Protein AF-A0A2V7Y1Q8-F1 (afdb_monomer_lite)

Sequence (333 aa):
MKWRLAVCVLAWVCLGGVRARAEQPAPRDIWPQATAAVDAGDVDAATKKTTELTEVGKTYGVKTFPLYAESAAALARQANKRGNKVVADWANRTADLLDPTSPAVAFSKAEAASDQKNWAKAIPTAFRGYTNMFSEYRSRLLGRSDSLIVILMALTLTAVIFALVLCIRYGRAMAHDFREMLSARMGGGTVTVLAVALLFLPLFLWLSPMWLVFYWFIIFFSYAGVVERILIFIFALIIAAAPILLDLTAHWIAGVDGPVVMSAIASEEQGYYPEALKRLQELATLVPDSATIHLLLGNLQQQDGNEPDAAAHYRQSIELRDNAGAHVNLGNL

Secondary structure (DSSP, 8-state):
-HHHHHHHHHHHHHHHHHHHHHTSPPHHHHHHHHHHHHHTT-HHHHHHHHHHHHHHHHHTT--B-HHHHHHHHHHHHHHHHTT-HHHHHHHHHHHHHH-SS-HHHHHHHHHHHHHTT-HHHHHHHHHHHHHHTTTSHHHHHHHHHHHHHHHHHHHHHHHHHHHHHHHHHHHHHHHHHHHHHHHTT--STHHHHHHHHHHTHHHHTT--HHHHHHHHHHHHHTTS-HHHHHHHHHHHHHHHHHHHHHHHHHHHHHHHTSHHHHHHHHHHHTB--HHHHHHHHHHHHH-TT-HHHHHHHHHHHHHTT-HHHHHHHHHHHHHHS--HHHHHHHHH-

Foldseek 3Di:
DVVVVVVVVVVVVVVVLLVVLLPQAFLVVLLVQLVVCVVVVNLVSSLVSLVSSCVNLVVLLFHAAQVSLLVLLVQLVVCVVVVNNSSNVSSLVSSCRRPVLALSSLQSVLVVCVVVVNNVSNVVSNVSSVVSCCVAPLSVLVVVLVVVVVVLVVLLVVLVVLLVVLCVVCLVVLLVVQCVVCVVPDDDDVSSVVSVCQLVVCVVVVHDVLVSSLSSLVSSCVVDDPVSVVVSVVSVVSSVCVVVSNVVSVVSVVCCPQLLNVLVSCQVVSYQDPVSLVRLVVVCVVVVLALSSLQSNLSNCSSRSNNVSSLVSLVSSCVSDVDPSSVVSNVVD

Radius of gyration: 30.49 Å; chains: 1; bounding box: 59×57×105 Å

pLDDT: mean 85.88, std 12.02, range [43.97, 97.62]

Structure (mmCIF, N/CA/C/O backbone):
data_AF-A0A2V7Y1Q8-F1
#
_entry.id   AF-A0A2V7Y1Q8-F1
#
loop_
_atom_site.group_PDB
_atom_site.id
_atom_site.type_symbol
_atom_site.label_atom_id
_atom_site.label_alt_id
_atom_site.label_comp_id
_atom_site.label_asym_id
_atom_site.label_entity_id
_atom_site.label_seq_id
_atom_site.pdbx_PDB_ins_code
_atom_site.Cartn_x
_atom_site.Cartn_y
_atom_site.Cartn_z
_atom_site.occupancy
_atom_site.B_iso_or_equiv
_atom_site.auth_seq_id
_atom_site.auth_comp_id
_atom_site.auth_asym_id
_atom_site.auth_atom_id
_atom_site.pdbx_PDB_model_num
ATOM 1 N N . MET A 1 1 ? -23.827 -27.740 48.718 1.00 53.78 1 MET A N 1
ATOM 2 C CA . MET A 1 1 ? -24.544 -26.477 48.411 1.00 53.78 1 MET A CA 1
ATOM 3 C C . MET A 1 1 ? -23.602 -25.327 48.026 1.00 53.78 1 MET A C 1
ATOM 5 O O . MET A 1 1 ? -23.855 -24.687 47.017 1.00 53.78 1 MET A O 1
ATOM 9 N N . LYS A 1 2 ? -22.474 -25.115 48.730 1.00 54.94 2 LYS A N 1
ATOM 10 C CA . LYS A 1 2 ? -21.504 -24.031 48.443 1.00 54.94 2 LYS A CA 1
ATOM 11 C C . LYS A 1 2 ? -20.802 -24.110 47.069 1.00 54.94 2 LYS A C 1
ATOM 13 O O . LYS A 1 2 ? -20.558 -23.079 46.461 1.00 54.94 2 L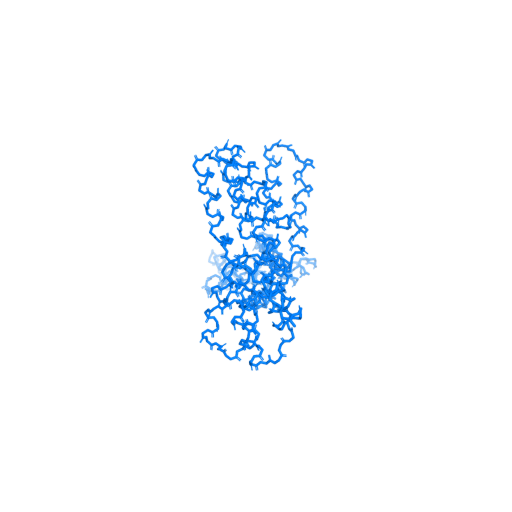YS A O 1
ATOM 18 N N . TRP A 1 3 ? -20.553 -25.313 46.542 1.00 47.97 3 TRP A N 1
ATOM 19 C CA . TRP A 1 3 ? -19.878 -25.500 45.243 1.00 47.97 3 TRP A CA 1
ATOM 20 C C . TRP A 1 3 ? -20.758 -25.128 44.034 1.00 47.97 3 TRP A C 1
ATOM 22 O O . TRP A 1 3 ? -20.279 -24.524 43.084 1.00 47.97 3 TRP A O 1
ATOM 32 N N . ARG A 1 4 ? -22.073 -25.384 44.107 1.00 53.41 4 ARG A N 1
ATOM 33 C CA . ARG A 1 4 ? -23.029 -24.974 43.060 1.00 53.41 4 ARG A CA 1
ATOM 34 C C . ARG A 1 4 ? -23.194 -23.453 42.987 1.00 53.41 4 ARG A C 1
ATOM 36 O O . ARG A 1 4 ? -23.271 -22.911 41.897 1.00 53.41 4 ARG A O 1
ATOM 43 N N . LEU A 1 5 ? -23.178 -22.771 44.134 1.00 56.22 5 LEU A N 1
ATOM 44 C CA . LEU A 1 5 ? -23.198 -21.305 44.200 1.00 56.22 5 LEU A CA 1
ATOM 45 C C . LEU A 1 5 ? -21.921 -20.683 43.617 1.00 56.22 5 LEU A C 1
ATOM 47 O O . LEU A 1 5 ? -22.019 -19.718 42.872 1.00 56.22 5 LEU A O 1
ATOM 51 N N . ALA A 1 6 ? -20.747 -21.265 43.881 1.00 58.25 6 ALA A N 1
ATOM 52 C CA . ALA A 1 6 ? -19.488 -20.795 43.296 1.00 58.25 6 ALA A CA 1
ATOM 53 C C . ALA A 1 6 ? -19.458 -20.946 41.762 1.00 58.25 6 ALA A C 1
ATOM 55 O O . ALA A 1 6 ? -19.053 -20.018 41.068 1.00 58.25 6 ALA A O 1
ATOM 56 N N . VAL A 1 7 ? -19.952 -22.072 41.229 1.00 62.16 7 VAL A N 1
ATOM 57 C CA . VAL A 1 7 ? -20.066 -22.297 39.775 1.00 62.16 7 VAL A CA 1
ATOM 58 C C . VAL A 1 7 ? -21.084 -21.347 39.136 1.00 62.16 7 VAL A C 1
ATOM 60 O O . VAL A 1 7 ? -20.812 -20.798 38.075 1.00 62.16 7 VAL A O 1
ATOM 63 N N . CYS A 1 8 ? -22.222 -21.085 39.787 1.00 54.72 8 CYS A N 1
ATOM 64 C CA . CYS A 1 8 ? -23.207 -20.126 39.280 1.00 54.72 8 CYS A CA 1
ATOM 65 C C . CYS A 1 8 ? -22.688 -18.680 39.278 1.00 54.72 8 CYS A C 1
ATOM 67 O O . CYS A 1 8 ? -22.977 -17.951 38.336 1.00 54.72 8 CYS A O 1
ATOM 69 N N . VAL A 1 9 ? -21.911 -18.268 40.287 1.00 58.78 9 VAL A N 1
ATOM 70 C CA . VAL A 1 9 ? -21.312 -16.921 40.342 1.00 58.78 9 VAL A CA 1
ATOM 71 C C . VAL A 1 9 ? -20.202 -16.767 39.298 1.00 58.78 9 VAL A C 1
ATOM 73 O O . VAL A 1 9 ? -20.175 -15.755 38.607 1.00 58.78 9 VAL A O 1
ATOM 76 N N . LEU A 1 10 ? -19.344 -17.778 39.115 1.00 55.44 10 LEU A N 1
ATOM 77 C CA . LEU A 1 10 ? -18.340 -17.789 38.041 1.00 55.44 10 LEU A CA 1
ATOM 78 C C . LEU A 1 10 ? -18.993 -17.738 36.655 1.00 55.44 10 LEU A C 1
ATOM 80 O O . LEU A 1 10 ? -18.591 -16.931 35.824 1.00 55.44 10 LEU A O 1
ATOM 84 N N . ALA A 1 11 ? -20.052 -18.522 36.432 1.00 53.09 11 ALA A N 1
ATOM 85 C CA . ALA A 1 11 ? -20.816 -18.474 35.189 1.00 53.09 11 ALA A CA 1
ATOM 86 C C . ALA A 1 11 ? -21.444 -17.089 34.955 1.00 53.09 11 ALA A C 1
ATOM 88 O O . ALA A 1 11 ? -21.424 -16.603 33.832 1.00 53.09 11 ALA A O 1
ATOM 89 N N . TRP A 1 12 ? -21.951 -16.422 35.998 1.00 45.75 12 TRP A N 1
ATOM 90 C CA . TRP A 1 12 ? -22.515 -15.070 35.892 1.00 45.75 12 TRP A CA 1
ATOM 91 C C . TRP A 1 12 ? -21.468 -13.992 35.588 1.00 45.75 12 TRP A C 1
ATOM 93 O O . TRP A 1 12 ? -21.751 -13.082 34.815 1.00 45.75 12 TRP A O 1
ATOM 103 N N . VAL A 1 13 ? -20.264 -14.093 36.155 1.00 53.69 13 VAL A N 1
ATOM 104 C CA . VAL A 1 13 ? -19.163 -13.154 35.877 1.00 53.69 13 VAL A CA 1
ATOM 105 C C . VAL A 1 13 ? -18.640 -13.332 34.448 1.00 53.69 13 VAL A C 1
ATOM 107 O O . VAL A 1 13 ? -18.458 -12.339 33.746 1.00 53.69 13 VAL A O 1
ATOM 110 N N . CYS A 1 14 ? -18.483 -14.575 33.978 1.00 50.16 14 CYS A N 1
ATOM 111 C CA . CYS A 1 14 ? -18.106 -14.861 32.590 1.00 50.16 14 CYS A CA 1
ATOM 112 C C . CYS A 1 14 ? -19.196 -14.423 31.596 1.00 50.16 14 CYS A C 1
ATOM 114 O O . CYS A 1 14 ? -18.897 -13.758 30.610 1.00 50.16 14 CYS A O 1
ATOM 116 N N . LEU A 1 15 ? -20.472 -14.709 31.887 1.00 46.94 15 LEU A N 1
ATOM 117 C CA . LEU A 1 15 ? -21.597 -14.266 31.055 1.00 46.94 15 LEU A CA 1
ATOM 118 C C . LEU A 1 15 ? -21.756 -12.738 31.057 1.00 46.94 15 LEU A C 1
ATOM 120 O O . LEU A 1 15 ? -22.157 -12.179 30.044 1.00 46.94 15 LEU A O 1
ATOM 124 N N . GLY A 1 16 ? -21.441 -12.055 32.161 1.00 43.97 16 GLY A N 1
ATOM 125 C CA . GLY A 1 16 ? -21.500 -10.594 32.261 1.00 43.97 16 GLY A CA 1
ATOM 126 C C . GLY A 1 16 ? -20.459 -9.878 31.395 1.00 43.97 16 GLY A C 1
ATOM 127 O O . GLY A 1 16 ? -20.787 -8.865 30.782 1.00 43.97 16 GLY A O 1
ATOM 128 N N . GLY A 1 17 ? -19.239 -10.421 31.297 1.00 50.94 17 GLY A N 1
ATOM 129 C CA . GLY A 1 17 ? -18.181 -9.887 30.428 1.00 50.94 17 GLY A CA 1
ATOM 130 C C . GLY A 1 17 ? -18.516 -9.997 28.937 1.00 50.94 17 GLY A C 1
ATOM 131 O O . GLY A 1 17 ? -18.413 -9.008 28.217 1.00 50.94 17 GLY A O 1
ATOM 132 N N . VAL A 1 18 ? -19.013 -11.161 28.505 1.00 49.28 18 VAL A N 1
ATOM 133 C CA . VAL A 1 18 ? -19.461 -11.407 27.118 1.00 49.28 18 VAL A CA 1
ATOM 134 C C . VAL A 1 18 ? -20.657 -10.516 26.758 1.00 49.28 18 VAL A C 1
ATOM 136 O O . VAL A 1 18 ? -20.711 -9.911 25.691 1.00 49.28 18 VAL A O 1
ATOM 139 N N . ARG A 1 19 ? -21.616 -10.349 27.680 1.00 47.09 19 ARG A N 1
ATOM 140 C CA . ARG A 1 19 ? -22.803 -9.512 27.442 1.00 47.09 19 ARG A CA 1
ATOM 141 C C . ARG A 1 19 ? -22.468 -8.023 27.313 1.00 47.09 19 ARG A C 1
ATOM 143 O O . ARG A 1 19 ? -23.082 -7.346 26.502 1.00 47.09 19 ARG A O 1
ATOM 150 N N . ALA A 1 20 ? -21.480 -7.531 28.065 1.00 51.44 20 ALA A N 1
ATOM 151 C CA . ALA A 1 20 ? -21.010 -6.147 27.968 1.00 51.44 20 ALA A CA 1
ATOM 152 C C . ALA A 1 20 ? -20.267 -5.845 26.648 1.00 51.44 20 ALA A C 1
ATOM 154 O O . ALA A 1 20 ? -20.214 -4.691 26.227 1.00 51.44 20 ALA A O 1
ATOM 155 N N . ARG A 1 21 ? -19.703 -6.869 25.994 1.00 53.75 21 ARG A N 1
ATOM 156 C CA . ARG A 1 21 ? -18.969 -6.764 24.720 1.00 53.75 21 ARG A CA 1
ATOM 157 C C . ARG A 1 21 ? -19.886 -6.890 23.499 1.00 53.75 21 ARG A C 1
ATOM 159 O O . ARG A 1 21 ? -19.633 -6.250 22.483 1.00 53.75 21 ARG A O 1
ATOM 166 N N . ALA A 1 22 ? -20.987 -7.631 23.640 1.00 51.56 22 ALA A N 1
ATOM 167 C CA . ALA A 1 22 ? -22.018 -7.810 22.616 1.00 51.56 22 ALA A CA 1
ATOM 168 C C . ALA A 1 22 ? -22.907 -6.569 22.365 1.00 51.56 22 ALA A C 1
ATOM 170 O O . ALA A 1 22 ? -23.587 -6.511 21.345 1.00 51.56 22 ALA A O 1
ATOM 171 N N . GLU A 1 23 ? -22.928 -5.586 23.275 1.00 58.81 23 GLU A N 1
ATOM 172 C CA . GLU A 1 23 ? -23.693 -4.333 23.116 1.00 58.81 23 GLU A CA 1
ATOM 173 C C . GLU A 1 23 ? -22.873 -3.182 22.503 1.00 58.81 23 GLU A C 1
ATOM 175 O O . GLU A 1 23 ? -23.422 -2.114 22.225 1.00 58.81 23 GLU A O 1
ATOM 180 N N . GLN A 1 24 ? -21.566 -3.369 22.291 1.00 69.38 24 GLN A N 1
ATOM 181 C CA . GLN A 1 24 ? -20.720 -2.336 21.696 1.00 69.38 24 GLN A CA 1
ATOM 182 C C . GLN A 1 24 ? -20.881 -2.311 20.165 1.00 69.38 24 GLN A C 1
ATOM 184 O O . GLN A 1 24 ? -20.970 -3.364 19.533 1.00 69.38 24 GLN A O 1
ATOM 189 N N . PRO A 1 25 ? -20.944 -1.117 19.546 1.00 79.38 25 PRO A N 1
ATOM 190 C CA . PRO A 1 25 ? -21.079 -0.996 18.099 1.00 79.38 25 PRO A CA 1
ATOM 191 C C . PRO A 1 25 ? -19.831 -1.526 17.389 1.00 79.38 25 PRO A C 1
ATOM 193 O O . PRO A 1 25 ? -18.710 -1.345 17.864 1.00 79.38 25 PRO A O 1
ATOM 196 N N . ALA A 1 26 ? -20.013 -2.140 16.220 1.00 84.12 26 ALA A N 1
ATOM 197 C CA . ALA A 1 26 ? -18.889 -2.617 15.427 1.00 84.12 26 ALA A CA 1
ATOM 198 C C . ALA A 1 26 ? -18.006 -1.432 14.990 1.00 84.12 26 ALA A C 1
ATOM 200 O O . ALA A 1 26 ? -18.535 -0.363 14.657 1.00 84.12 26 ALA A O 1
ATOM 201 N N . PRO A 1 27 ? -16.673 -1.596 14.898 1.00 86.75 27 PRO A N 1
ATOM 202 C CA . PRO A 1 27 ? -15.785 -0.521 14.456 1.00 86.75 27 PRO A CA 1
ATOM 203 C C . PRO A 1 27 ? -16.191 0.117 13.115 1.00 86.75 27 PRO A C 1
ATOM 205 O O . PRO A 1 27 ? -16.070 1.335 12.947 1.00 86.75 27 PRO A O 1
ATOM 208 N N . ARG A 1 28 ? -16.753 -0.679 12.188 1.00 86.94 28 ARG A N 1
ATOM 209 C CA . ARG A 1 28 ? -17.297 -0.199 10.903 1.00 86.94 28 ARG A CA 1
ATOM 210 C C . ARG A 1 28 ? -18.414 0.831 11.016 1.00 86.94 28 ARG A C 1
ATOM 212 O O . ARG A 1 28 ? -18.554 1.647 10.109 1.00 86.94 28 ARG A O 1
ATOM 219 N N . ASP A 1 29 ? -19.176 0.817 12.103 1.00 89.75 29 ASP A N 1
ATOM 220 C CA . ASP A 1 29 ? -20.332 1.694 12.278 1.00 89.75 29 ASP A CA 1
ATOM 221 C C . ASP A 1 29 ? -19.942 3.020 12.942 1.00 89.75 29 ASP A C 1
ATOM 223 O O . ASP A 1 29 ? -20.659 4.014 12.816 1.00 89.75 29 ASP A O 1
ATOM 227 N N . ILE A 1 30 ? -18.792 3.064 13.625 1.00 92.31 30 ILE A N 1
ATOM 228 C CA . ILE A 1 30 ? -18.318 4.241 14.365 1.00 92.31 30 ILE A CA 1
ATOM 229 C C . ILE A 1 30 ? -17.601 5.228 13.434 1.00 92.31 30 ILE A C 1
ATOM 231 O O . ILE A 1 30 ? -17.846 6.434 13.513 1.00 92.31 30 ILE A O 1
ATOM 235 N N . TRP A 1 31 ? -16.739 4.744 12.528 1.00 93.19 31 TRP A N 1
ATOM 236 C CA . TRP A 1 3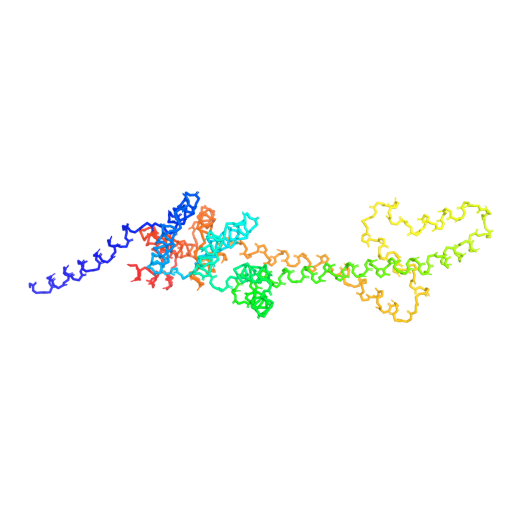1 ? -15.958 5.618 11.638 1.00 93.19 31 TRP A CA 1
ATOM 237 C C . TRP A 1 31 ? -16.824 6.562 10.775 1.00 93.19 31 TRP A C 1
ATOM 239 O O . TRP A 1 31 ? -16.553 7.767 10.778 1.00 93.19 31 TRP A O 1
ATOM 249 N N . PRO A 1 32 ? -17.912 6.099 10.123 1.00 93.75 32 PRO A N 1
ATOM 250 C CA . PRO A 1 32 ? -18.801 6.979 9.361 1.00 93.75 32 PRO A CA 1
ATOM 251 C C . PRO A 1 32 ? -19.459 8.078 10.206 1.00 93.75 32 PRO A C 1
ATOM 253 O O . PRO A 1 32 ? -19.716 9.172 9.705 1.00 93.75 32 PRO A O 1
ATOM 256 N N . GLN A 1 33 ? -19.715 7.820 11.495 1.00 94.06 33 GLN A N 1
ATOM 257 C CA . GLN A 1 33 ? -20.267 8.825 12.411 1.00 94.06 33 GLN A CA 1
ATOM 258 C C . GLN A 1 33 ? -19.243 9.926 12.704 1.00 94.06 33 GLN A C 1
ATOM 260 O O . GLN A 1 33 ? -19.607 11.100 12.759 1.00 94.06 33 GLN A O 1
ATOM 265 N N . ALA A 1 34 ? -17.964 9.564 12.856 1.00 92.75 34 ALA A N 1
ATOM 266 C CA . ALA A 1 34 ? -16.890 10.533 13.049 1.00 92.75 34 ALA A CA 1
ATOM 267 C C . ALA A 1 34 ? -16.737 11.445 11.822 1.00 92.75 34 ALA A C 1
ATOM 269 O O . ALA A 1 34 ? -16.684 12.665 11.967 1.00 92.75 34 ALA A O 1
ATOM 270 N N . THR A 1 35 ? -16.733 10.876 10.611 1.00 92.50 35 THR A N 1
ATOM 271 C CA . THR A 1 35 ? -16.630 11.666 9.374 1.00 92.50 35 THR A CA 1
ATOM 272 C C . THR A 1 35 ? -17.861 12.542 9.147 1.00 92.50 35 THR A C 1
ATOM 274 O O . THR A 1 35 ? -17.714 13.715 8.818 1.00 92.50 35 THR A O 1
ATOM 277 N N . ALA A 1 36 ? -19.068 12.027 9.410 1.00 93.50 36 ALA A N 1
ATOM 278 C CA . ALA A 1 36 ? -20.303 12.801 9.285 1.00 93.50 36 ALA A CA 1
ATOM 279 C C . ALA A 1 36 ? -20.360 13.985 10.267 1.00 93.50 36 ALA A C 1
ATOM 281 O O . ALA A 1 36 ? -20.820 15.066 9.903 1.00 93.50 36 ALA A O 1
ATOM 282 N N . ALA A 1 37 ? -19.863 13.809 11.497 1.00 93.38 37 ALA A N 1
ATOM 283 C CA . ALA A 1 37 ? -19.768 14.894 12.473 1.00 93.38 37 ALA A CA 1
ATOM 284 C C . ALA A 1 37 ? -18.825 16.011 11.994 1.00 93.38 37 ALA A C 1
ATOM 286 O O . ALA A 1 37 ? -19.160 17.190 12.105 1.00 93.38 37 ALA A O 1
ATOM 287 N N . VAL A 1 38 ? -17.691 15.657 11.378 1.00 93.44 38 VAL A N 1
ATOM 288 C CA . VAL A 1 38 ? -16.783 16.642 10.769 1.00 93.44 38 VAL A CA 1
ATOM 289 C C . VAL A 1 38 ? -17.412 17.361 9.586 1.00 93.44 38 VAL A C 1
ATOM 291 O O . VAL A 1 38 ? -17.265 18.578 9.480 1.00 93.44 38 VAL A O 1
ATOM 294 N N . ASP A 1 39 ? -18.126 16.644 8.721 1.00 90.31 39 ASP A N 1
ATOM 295 C CA . ASP A 1 39 ? -18.825 17.249 7.583 1.00 90.31 39 ASP A CA 1
ATOM 296 C C . ASP A 1 39 ? -19.923 18.224 8.041 1.00 90.31 39 ASP A C 1
ATOM 298 O O . ASP A 1 39 ? -20.162 19.243 7.392 1.00 90.31 39 ASP A O 1
ATOM 302 N N . ALA A 1 40 ? -20.536 17.965 9.201 1.00 91.81 40 ALA A N 1
ATOM 303 C CA . ALA A 1 40 ? -21.465 18.876 9.869 1.00 91.81 40 ALA A CA 1
ATOM 304 C C . ALA A 1 40 ? -20.775 20.051 10.600 1.00 91.81 40 ALA A C 1
ATOM 306 O O . ALA A 1 40 ? -21.455 20.947 11.101 1.00 91.81 40 ALA A O 1
ATOM 307 N N . GLY A 1 41 ? -19.439 20.073 10.658 1.00 89.94 41 GLY A N 1
ATOM 308 C CA . GLY A 1 41 ? -18.644 21.096 11.340 1.00 89.94 41 GLY A CA 1
ATOM 309 C C . GLY A 1 41 ? -18.426 20.859 12.840 1.00 89.94 41 GLY A C 1
ATOM 310 O O . GLY A 1 41 ? -17.817 21.704 13.495 1.00 89.94 41 GLY A O 1
ATOM 311 N N . ASP A 1 42 ? -18.872 19.725 13.386 1.00 94.19 42 ASP A N 1
ATOM 312 C CA . ASP A 1 42 ? -18.711 19.356 14.796 1.00 94.19 42 ASP A CA 1
ATOM 313 C C . ASP A 1 42 ? -17.474 18.466 15.002 1.00 94.19 42 ASP A C 1
ATOM 315 O O . ASP A 1 42 ? -17.516 17.232 15.051 1.00 94.19 42 ASP A O 1
ATOM 319 N N . VAL A 1 43 ? -16.326 19.130 15.120 1.00 93.94 43 VAL A N 1
ATOM 320 C CA . VAL A 1 43 ? -15.024 18.478 15.310 1.00 93.94 43 VAL A CA 1
ATOM 321 C C . VAL A 1 43 ? -14.890 17.838 16.698 1.00 93.94 43 VAL A C 1
ATOM 323 O O . VAL A 1 43 ? -14.159 16.855 16.860 1.00 93.94 43 VAL A O 1
ATOM 326 N N . ASP A 1 44 ? -15.612 18.338 17.700 1.00 93.94 44 ASP A N 1
ATOM 327 C CA . ASP A 1 44 ? -15.577 17.788 19.056 1.00 93.94 44 ASP A CA 1
ATOM 328 C C . ASP A 1 44 ? -16.328 16.456 19.123 1.00 93.94 44 ASP A C 1
ATOM 330 O O . ASP A 1 44 ? -15.813 15.479 19.679 1.00 93.94 44 ASP A O 1
ATOM 334 N N . ALA A 1 45 ? -17.512 16.374 18.507 1.00 94.38 45 ALA A N 1
ATOM 335 C CA . ALA A 1 45 ? -18.239 15.117 18.358 1.00 94.38 45 ALA A CA 1
ATOM 336 C C . ALA A 1 45 ? -17.434 14.099 17.543 1.00 94.38 45 ALA A C 1
ATOM 338 O O . ALA A 1 45 ? -17.328 12.938 17.945 1.00 94.38 45 ALA A O 1
ATOM 339 N N . ALA A 1 46 ? -16.792 14.537 16.458 1.00 94.62 46 ALA A N 1
ATOM 340 C CA . ALA A 1 46 ? -15.926 13.673 15.668 1.00 94.62 46 ALA A CA 1
ATOM 341 C C . ALA A 1 46 ? -14.742 13.127 16.476 1.00 94.62 46 ALA A C 1
ATOM 343 O O . ALA A 1 46 ? -14.438 11.940 16.410 1.00 94.62 46 ALA A O 1
ATOM 344 N N . THR A 1 47 ? -14.096 13.971 17.288 1.00 95.12 47 THR A N 1
ATOM 345 C CA . THR A 1 47 ? -12.995 13.556 18.172 1.00 95.12 47 THR A CA 1
ATOM 346 C C . THR A 1 47 ? -13.457 12.511 19.183 1.00 95.12 47 THR A C 1
ATOM 348 O O . THR A 1 47 ? -12.773 11.508 19.376 1.00 95.12 47 THR A O 1
ATOM 351 N N . LYS A 1 48 ? -14.632 12.702 19.797 1.00 95.31 48 LYS A N 1
ATOM 352 C CA . LYS A 1 48 ? -15.217 11.710 20.713 1.00 95.31 48 LYS A CA 1
ATOM 353 C C . LYS A 1 48 ? -15.442 10.371 20.013 1.00 95.31 48 LYS A C 1
ATOM 355 O O . LYS A 1 48 ? -15.059 9.344 20.563 1.00 95.31 48 LYS A O 1
ATOM 360 N N . LYS A 1 49 ? -15.994 10.388 18.795 1.00 94.50 49 LYS A N 1
ATOM 361 C CA . LYS A 1 49 ? -16.239 9.175 18.002 1.00 94.50 49 LYS A CA 1
ATOM 362 C C . LYS A 1 49 ? -14.957 8.460 17.586 1.00 94.50 49 LYS A C 1
ATOM 364 O O . LYS A 1 49 ? -14.896 7.239 17.669 1.00 94.50 49 LYS A O 1
ATOM 369 N N . THR A 1 50 ? -13.907 9.188 17.215 1.00 94.12 50 THR A N 1
ATOM 370 C CA . THR A 1 50 ? -12.598 8.577 16.940 1.00 94.12 50 THR A CA 1
ATOM 371 C C . THR A 1 50 ? -12.005 7.926 18.194 1.00 94.12 50 THR A C 1
ATOM 373 O O . THR A 1 50 ? -11.467 6.824 18.115 1.00 94.12 50 THR A O 1
ATOM 376 N N . THR A 1 51 ? -12.110 8.566 19.361 1.00 94.25 51 THR A N 1
ATOM 377 C CA . THR A 1 51 ? -11.637 7.968 20.620 1.00 94.25 51 THR A CA 1
ATOM 378 C C . THR A 1 51 ? -12.422 6.701 20.957 1.00 94.25 51 THR A C 1
ATOM 380 O O . THR A 1 51 ? -11.802 5.666 21.201 1.00 94.25 51 THR A O 1
ATOM 383 N N . GLU A 1 52 ? -13.757 6.753 20.865 1.00 93.94 52 GLU A N 1
ATOM 384 C CA . GLU A 1 52 ? -14.655 5.599 21.027 1.00 93.94 52 GLU A CA 1
ATOM 385 C C . GLU A 1 52 ? -14.234 4.440 20.110 1.00 93.94 52 GLU A C 1
ATOM 387 O O . GLU A 1 52 ? -14.060 3.319 20.578 1.00 93.94 52 GLU A O 1
ATOM 392 N N . LEU A 1 53 ? -13.950 4.716 18.831 1.00 94.06 53 LEU A N 1
ATOM 393 C CA . LEU A 1 53 ? -13.464 3.717 17.876 1.00 94.06 53 LEU A CA 1
ATOM 394 C C . LEU A 1 53 ? -12.177 3.027 18.351 1.00 94.06 53 LEU A C 1
ATOM 396 O O . LEU A 1 53 ? -12.064 1.807 18.256 1.00 94.06 53 LEU A O 1
ATOM 400 N N . THR A 1 54 ? -11.206 3.775 18.882 1.00 93.31 54 THR A N 1
ATOM 401 C CA . THR A 1 54 ? -9.963 3.164 19.384 1.00 93.31 54 THR A CA 1
ATOM 402 C C . THR A 1 54 ? -10.162 2.350 20.660 1.00 93.31 54 THR A C 1
ATOM 404 O O . THR A 1 54 ? -9.457 1.366 20.872 1.00 93.31 54 THR A O 1
ATOM 407 N N . GLU A 1 55 ? -11.099 2.740 21.523 1.00 92.25 55 GLU A N 1
ATOM 408 C CA . GLU A 1 55 ? -11.427 2.014 22.754 1.00 92.25 55 GLU A CA 1
ATOM 409 C C . GLU A 1 55 ? -12.178 0.713 22.457 1.00 92.25 55 GLU A C 1
ATOM 411 O O . GLU A 1 55 ? -11.807 -0.352 22.961 1.00 92.25 55 GLU A O 1
ATOM 416 N N . VAL A 1 56 ? -13.171 0.782 21.571 1.00 90.81 56 VAL A N 1
ATOM 417 C CA . VAL A 1 56 ? -13.895 -0.383 21.053 1.00 90.81 56 VAL A CA 1
ATOM 418 C C . VAL A 1 56 ? -12.934 -1.312 20.306 1.00 90.81 56 VAL A C 1
ATOM 420 O O . VAL A 1 56 ? -12.889 -2.510 20.572 1.00 90.81 56 VAL A O 1
ATOM 423 N N . GLY A 1 57 ? -12.068 -0.760 19.454 1.00 90.69 57 GLY A N 1
ATOM 424 C CA . GLY A 1 57 ? -11.019 -1.510 18.763 1.00 90.69 57 GLY A CA 1
ATOM 425 C C . GLY A 1 57 ? -10.137 -2.315 19.712 1.00 90.69 57 GLY A C 1
ATOM 426 O O . GLY A 1 57 ? -9.999 -3.526 19.549 1.00 90.69 57 GLY A O 1
ATOM 427 N N . LYS A 1 58 ? -9.606 -1.674 20.762 1.00 90.31 58 LYS A N 1
ATOM 428 C CA . LYS A 1 58 ? -8.802 -2.357 21.792 1.00 90.31 58 LYS A CA 1
ATOM 429 C C . LYS A 1 58 ? -9.576 -3.481 22.461 1.00 90.31 58 LYS A C 1
ATOM 431 O O . LYS A 1 58 ? -9.002 -4.533 22.738 1.00 90.31 58 LYS A O 1
ATOM 436 N N . THR A 1 59 ? -10.867 -3.259 22.697 1.00 89.00 59 THR A N 1
ATOM 437 C CA . THR A 1 59 ? -11.753 -4.271 23.265 1.00 89.00 59 THR A CA 1
ATOM 438 C C . THR A 1 59 ? -11.836 -5.478 22.345 1.00 89.00 59 THR A C 1
ATOM 440 O O . THR A 1 59 ? -11.790 -6.581 22.855 1.00 89.00 59 THR A O 1
ATOM 443 N N . TYR A 1 60 ? -11.836 -5.323 21.024 1.00 88.94 60 TYR A N 1
ATOM 444 C CA . TYR A 1 60 ? -11.849 -6.435 20.063 1.00 88.94 60 TYR A CA 1
ATOM 445 C C . TYR A 1 60 ? -10.465 -6.942 19.627 1.00 88.94 60 TYR A C 1
ATOM 447 O O . TYR A 1 60 ? -10.356 -7.773 18.727 1.00 88.94 60 TYR A O 1
ATOM 455 N N . GLY A 1 61 ? -9.391 -6.484 20.276 1.00 87.50 61 GLY A N 1
ATOM 456 C CA . GLY A 1 61 ? -8.026 -6.887 19.932 1.00 87.50 61 GLY A CA 1
ATOM 457 C C . GLY A 1 61 ? -7.491 -6.233 18.656 1.00 87.50 61 GLY A C 1
ATOM 458 O O . GLY A 1 61 ? -6.515 -6.722 18.094 1.00 87.50 61 GLY A O 1
ATOM 459 N N . VAL A 1 62 ? -8.104 -5.134 18.215 1.00 92.00 62 VAL A N 1
ATOM 460 C CA . VAL A 1 62 ? -7.627 -4.267 17.134 1.00 92.00 62 VAL A CA 1
ATOM 461 C C . VAL A 1 62 ? -6.746 -3.165 17.722 1.00 92.00 62 VAL A C 1
ATOM 463 O O . VAL A 1 62 ? -7.143 -2.448 18.643 1.00 92.00 62 VAL A O 1
ATOM 466 N N . LYS A 1 63 ? -5.544 -3.003 17.171 1.00 90.38 63 LYS A N 1
ATOM 467 C CA . LYS A 1 63 ? -4.599 -1.938 17.534 1.00 90.38 63 LYS A CA 1
ATOM 468 C C . LYS A 1 63 ? -4.584 -0.791 16.539 1.00 90.38 63 LYS A C 1
ATOM 470 O O . LYS A 1 63 ? -4.408 0.348 16.963 1.00 90.38 63 LYS A O 1
ATOM 475 N N . THR A 1 64 ? -4.730 -1.088 15.252 1.00 91.50 64 THR A N 1
ATOM 476 C CA . THR A 1 64 ? -4.608 -0.097 14.181 1.00 91.50 64 THR A CA 1
ATOM 477 C C . THR A 1 64 ? -5.791 -0.164 13.226 1.00 91.50 64 THR A C 1
ATOM 479 O O . THR A 1 64 ? -6.413 -1.209 13.027 1.00 91.50 64 THR A O 1
ATOM 482 N N . PHE A 1 65 ? -6.093 0.974 12.604 1.00 93.25 65 PHE A N 1
ATOM 483 C CA . PHE A 1 65 ? -7.152 1.110 11.605 1.00 93.25 65 PHE A CA 1
ATOM 484 C C . PHE A 1 65 ? -6.593 1.716 10.310 1.00 93.25 65 PHE A C 1
ATOM 486 O O . PHE A 1 65 ? -6.882 2.880 10.014 1.00 93.25 65 PHE A O 1
ATOM 493 N N . PRO A 1 66 ? -5.808 0.957 9.520 1.00 89.31 66 PRO A N 1
ATOM 494 C CA . PRO A 1 66 ? -5.039 1.516 8.405 1.00 89.31 66 PRO A CA 1
ATOM 495 C C . PRO A 1 66 ? -5.909 2.227 7.362 1.00 89.31 66 PRO A C 1
ATOM 497 O O . PRO A 1 66 ? -5.634 3.365 6.989 1.00 89.31 66 PRO A O 1
ATOM 500 N N . LEU A 1 67 ? -7.031 1.613 6.964 1.00 89.19 67 LEU A N 1
ATOM 501 C CA . LEU A 1 67 ? -7.962 2.202 5.993 1.00 89.19 67 LEU A CA 1
ATOM 502 C C . LEU A 1 67 ? -8.552 3.534 6.489 1.00 89.19 67 LEU A C 1
ATOM 504 O O . LEU A 1 67 ? -8.684 4.499 5.733 1.00 89.19 67 LEU A O 1
ATOM 508 N N . TYR A 1 68 ? -8.903 3.605 7.773 1.00 93.88 68 TYR A N 1
ATOM 509 C CA . TYR A 1 68 ? -9.481 4.810 8.363 1.00 93.88 68 TYR A CA 1
ATOM 510 C C . TYR A 1 68 ? -8.426 5.899 8.545 1.00 93.88 68 TYR A C 1
ATOM 512 O O . TYR A 1 68 ? -8.692 7.059 8.226 1.00 93.88 68 TYR A O 1
ATOM 520 N N . ALA A 1 69 ? -7.205 5.533 8.934 1.00 92.94 69 ALA A N 1
ATOM 521 C CA . ALA A 1 69 ? -6.075 6.449 9.012 1.00 92.94 69 ALA A CA 1
ATOM 522 C C . ALA A 1 69 ? -5.713 7.058 7.647 1.00 92.94 69 ALA A C 1
ATOM 524 O O . ALA A 1 69 ? -5.528 8.273 7.543 1.00 92.94 69 ALA A O 1
ATOM 525 N N . GLU A 1 70 ? -5.681 6.248 6.584 1.00 90.12 70 GLU A N 1
ATOM 526 C CA . GLU A 1 70 ? -5.476 6.724 5.211 1.00 90.12 70 GLU A CA 1
ATOM 527 C C . GLU A 1 70 ? -6.589 7.682 4.772 1.00 90.12 70 GLU A C 1
ATOM 529 O O . GLU A 1 70 ? -6.309 8.746 4.207 1.00 90.12 70 GLU A O 1
ATOM 534 N N . SER A 1 71 ? -7.848 7.354 5.080 1.00 92.56 71 SER A N 1
ATOM 535 C CA . SER A 1 71 ? -8.985 8.222 4.764 1.00 92.56 71 SER A CA 1
ATOM 536 C C . SER A 1 71 ? -8.922 9.559 5.519 1.00 92.56 71 SER A C 1
ATOM 538 O O . SER A 1 71 ? -9.156 10.614 4.926 1.00 92.56 71 SER A O 1
ATOM 540 N N . ALA A 1 72 ? -8.494 9.549 6.785 1.00 94.44 72 ALA A N 1
ATOM 541 C CA . ALA A 1 72 ? -8.267 10.752 7.578 1.00 94.44 72 ALA A CA 1
ATOM 542 C C . ALA A 1 72 ? -7.106 11.593 7.019 1.00 94.44 72 ALA A C 1
ATOM 544 O O . ALA A 1 72 ? -7.228 12.809 6.885 1.00 94.44 72 ALA A O 1
ATOM 545 N N . ALA A 1 73 ? -5.998 10.968 6.610 1.00 92.75 73 ALA A N 1
ATOM 546 C CA . ALA A 1 73 ? -4.884 11.662 5.963 1.00 92.75 73 ALA A CA 1
ATOM 547 C C . ALA A 1 73 ? -5.303 12.301 4.622 1.00 92.75 73 ALA A C 1
ATOM 549 O O . ALA A 1 73 ? -4.913 13.427 4.300 1.00 92.75 73 ALA A O 1
ATOM 550 N N . ALA A 1 74 ? -6.141 11.622 3.834 1.00 91.38 74 ALA A N 1
ATOM 551 C CA . ALA A 1 74 ? -6.713 12.187 2.614 1.00 91.38 74 ALA A CA 1
ATOM 552 C C . ALA A 1 74 ? -7.619 13.396 2.908 1.00 91.38 74 ALA A C 1
ATOM 554 O O . ALA A 1 74 ? -7.472 14.437 2.257 1.00 91.38 74 ALA A O 1
ATOM 555 N N . LEU A 1 75 ? -8.484 13.294 3.923 1.00 92.81 75 LEU A N 1
ATOM 556 C CA . LEU A 1 75 ? -9.326 14.398 4.388 1.00 92.81 75 LEU A CA 1
ATOM 557 C C . LEU A 1 75 ? -8.478 15.597 4.840 1.00 92.81 75 LEU A C 1
ATOM 559 O O . LEU A 1 75 ? -8.784 16.734 4.484 1.00 92.81 75 LEU A O 1
ATOM 563 N N . ALA A 1 76 ? -7.378 15.355 5.558 1.00 92.12 76 ALA A N 1
ATOM 564 C CA . ALA A 1 76 ? -6.472 16.404 6.017 1.00 92.12 76 ALA A CA 1
ATOM 565 C C . ALA A 1 76 ? -5.885 17.207 4.848 1.00 92.12 76 ALA A C 1
ATOM 567 O O . ALA A 1 76 ? -5.946 18.439 4.840 1.00 92.12 76 ALA A O 1
ATOM 568 N N . ARG A 1 77 ? -5.385 16.513 3.818 1.00 90.06 77 ARG A N 1
ATOM 569 C CA . ARG A 1 77 ? -4.862 17.147 2.595 1.00 90.06 77 ARG A CA 1
ATOM 570 C C . ARG A 1 77 ? -5.937 17.948 1.864 1.00 90.06 77 ARG A C 1
ATOM 572 O O . ARG A 1 77 ? -5.681 19.060 1.404 1.00 90.06 77 ARG A O 1
ATOM 579 N N . GLN A 1 78 ? -7.153 17.413 1.768 1.00 91.69 78 GLN A N 1
ATOM 580 C CA . GLN A 1 78 ? -8.273 18.114 1.142 1.00 91.69 78 GLN A CA 1
ATOM 581 C C . GLN A 1 78 ? -8.678 19.372 1.928 1.00 91.69 78 GLN A C 1
ATOM 583 O O . GLN A 1 78 ? -8.910 20.424 1.330 1.00 91.69 78 GLN A O 1
ATOM 588 N N . ALA A 1 79 ? -8.736 19.283 3.257 1.00 91.00 79 ALA A N 1
ATOM 589 C CA . ALA A 1 79 ? -9.068 20.393 4.142 1.00 91.00 79 ALA A CA 1
ATOM 590 C C . ALA A 1 79 ? -8.001 21.501 4.106 1.00 91.00 79 ALA A C 1
ATOM 592 O O . ALA A 1 79 ? -8.361 22.675 4.002 1.00 91.00 79 ALA A O 1
ATOM 593 N N . ASN A 1 80 ? -6.711 21.140 4.074 1.00 88.38 80 ASN A N 1
ATOM 594 C CA . ASN A 1 80 ? -5.605 22.087 3.889 1.00 88.38 80 ASN A CA 1
ATOM 595 C C . ASN A 1 80 ? -5.739 22.870 2.578 1.00 88.38 80 ASN A C 1
ATOM 597 O O . ASN A 1 80 ? -5.680 24.099 2.590 1.00 88.38 80 ASN A O 1
ATOM 601 N N . LYS A 1 81 ? -6.025 22.187 1.459 1.00 88.38 81 LYS A N 1
ATOM 602 C CA . LYS A 1 81 ? -6.254 22.841 0.154 1.00 88.38 81 LYS A CA 1
ATOM 603 C C . LYS A 1 81 ? -7.443 23.804 0.161 1.00 88.38 81 LYS A C 1
ATOM 605 O O . LYS A 1 81 ? -7.433 24.796 -0.558 1.00 88.38 81 LYS A O 1
ATOM 610 N N . ARG A 1 82 ? -8.465 23.518 0.971 1.00 90.38 82 ARG A N 1
ATOM 611 C CA . ARG A 1 82 ? -9.649 24.373 1.160 1.00 90.38 82 ARG A CA 1
ATOM 612 C C . ARG A 1 82 ? -9.442 25.476 2.208 1.00 90.38 82 ARG A C 1
ATOM 614 O O . ARG A 1 82 ? -10.359 26.252 2.446 1.00 90.38 82 ARG A O 1
ATOM 621 N N . GLY A 1 83 ? -8.277 25.539 2.855 1.00 88.56 83 GLY A N 1
ATOM 622 C CA . GLY A 1 83 ? -7.986 26.493 3.927 1.00 88.56 83 GLY A CA 1
ATOM 623 C C . GLY A 1 83 ? -8.702 26.205 5.254 1.00 88.56 83 GLY A C 1
ATOM 624 O O . GLY A 1 83 ? -8.642 27.031 6.165 1.00 88.56 83 GLY A O 1
ATOM 625 N N . ASN A 1 84 ? -9.356 25.047 5.402 1.00 90.62 84 ASN A N 1
ATOM 626 C CA . ASN A 1 84 ? -10.035 24.662 6.639 1.00 90.62 84 ASN A CA 1
ATOM 627 C C . ASN A 1 84 ? -9.046 23.998 7.609 1.00 90.62 84 ASN A C 1
ATOM 629 O O . ASN A 1 84 ? -8.937 22.772 7.681 1.00 90.62 84 ASN A O 1
ATOM 633 N N . LYS A 1 85 ? -8.320 24.830 8.363 1.00 89.56 85 LYS A N 1
ATOM 634 C CA . LYS A 1 85 ? -7.290 24.369 9.306 1.00 89.56 85 LYS A CA 1
ATOM 635 C C . LYS A 1 85 ? -7.843 23.494 10.430 1.00 89.56 85 LYS A C 1
ATOM 637 O O . LYS A 1 85 ? -7.193 22.530 10.805 1.00 89.56 85 LYS A O 1
ATOM 642 N N . VAL A 1 86 ? -9.043 23.790 10.934 1.00 92.00 86 VAL A N 1
ATOM 643 C CA . VAL A 1 86 ? -9.632 23.052 12.066 1.00 92.00 86 VAL A CA 1
ATOM 644 C C . VAL A 1 86 ? -9.853 21.587 11.690 1.00 92.00 86 VAL A C 1
ATOM 646 O O . VAL A 1 86 ? -9.417 20.685 12.406 1.00 92.00 86 VAL A O 1
ATOM 649 N N . VAL A 1 87 ? -10.462 21.351 10.524 1.00 92.88 87 VAL A N 1
ATOM 650 C CA . VAL A 1 87 ? -10.684 19.996 10.008 1.00 92.88 87 VAL A CA 1
ATOM 651 C C . VAL A 1 87 ? -9.362 19.324 9.649 1.00 92.88 87 VAL A C 1
ATOM 653 O O . VAL A 1 87 ? -9.176 18.154 9.970 1.00 92.88 87 VAL A O 1
ATOM 656 N N . ALA A 1 88 ? -8.415 20.049 9.047 1.00 91.69 88 ALA A N 1
ATOM 657 C CA . ALA A 1 88 ? -7.113 19.483 8.706 1.00 91.69 88 ALA A CA 1
ATOM 658 C C . ALA A 1 88 ? -6.311 19.033 9.941 1.00 91.69 88 ALA A C 1
ATOM 660 O O . ALA A 1 88 ? -5.713 17.956 9.936 1.00 91.69 88 ALA A O 1
ATOM 661 N N . ASP A 1 89 ? -6.329 19.819 11.019 1.00 91.19 89 ASP A N 1
ATOM 662 C CA . ASP A 1 89 ? -5.642 19.502 12.272 1.00 91.19 89 ASP A CA 1
ATOM 663 C C . ASP A 1 89 ? -6.305 18.339 13.013 1.00 91.19 89 ASP A C 1
ATOM 665 O O . ASP A 1 89 ? -5.620 17.517 13.628 1.00 91.19 89 ASP A O 1
ATOM 669 N N . TRP A 1 90 ? -7.636 18.253 12.982 1.00 94.12 90 TRP A N 1
ATOM 670 C CA . TRP A 1 90 ? -8.354 17.082 13.486 1.00 94.12 90 TRP A CA 1
ATOM 671 C C . TRP A 1 90 ? -8.009 15.830 12.682 1.00 94.12 90 TRP A C 1
ATOM 673 O O . TRP A 1 90 ? -7.667 14.801 13.261 1.00 94.12 90 TRP A O 1
ATOM 683 N N . ALA A 1 91 ? -8.043 15.929 11.355 1.00 94.19 91 ALA A N 1
ATOM 684 C CA . ALA A 1 91 ? -7.839 14.808 10.452 1.00 94.19 91 ALA A CA 1
ATOM 685 C C . ALA A 1 91 ? -6.411 14.253 10.554 1.00 94.19 91 ALA A C 1
ATOM 687 O O . ALA A 1 91 ? -6.233 13.046 10.665 1.00 94.19 91 ALA A O 1
ATOM 688 N N . ASN A 1 92 ? -5.395 15.120 10.638 1.00 91.88 92 ASN A N 1
ATOM 689 C CA . ASN A 1 92 ? -4.005 14.704 10.860 1.00 91.88 92 ASN A CA 1
ATOM 690 C C . ASN A 1 92 ? -3.792 14.027 12.225 1.00 91.88 92 ASN A C 1
ATOM 692 O O . ASN A 1 92 ? -3.014 13.077 12.321 1.00 91.88 92 ASN A O 1
ATOM 696 N N . ARG A 1 93 ? -4.457 14.509 13.287 1.00 92.50 93 ARG A N 1
ATOM 697 C CA . ARG A 1 93 ? -4.398 13.883 14.621 1.00 92.50 93 ARG A CA 1
ATOM 698 C C . ARG A 1 93 ? -5.109 12.535 14.641 1.00 92.50 93 ARG A C 1
ATOM 700 O O . ARG A 1 93 ? -4.573 11.579 15.183 1.00 92.50 93 ARG A O 1
ATOM 707 N N . THR A 1 94 ? -6.279 12.464 14.019 1.00 94.75 94 THR A N 1
ATOM 708 C CA . THR A 1 94 ? -7.066 11.237 13.875 1.00 94.75 94 THR A CA 1
ATOM 709 C C . THR A 1 94 ? -6.302 10.186 13.080 1.00 94.75 94 THR A C 1
ATOM 711 O O . THR A 1 94 ? -6.212 9.046 13.515 1.00 94.75 94 THR A O 1
ATOM 714 N N . ALA A 1 95 ? -5.678 10.577 11.969 1.00 93.69 95 ALA A N 1
ATOM 715 C CA . ALA A 1 95 ? -4.856 9.689 11.159 1.00 93.69 95 ALA A CA 1
ATOM 716 C C . ALA A 1 95 ? -3.722 9.043 11.978 1.00 93.69 95 ALA A C 1
ATOM 718 O O . ALA A 1 95 ? -3.538 7.834 11.936 1.00 93.69 95 ALA A O 1
ATOM 719 N N . ASP A 1 96 ? -3.021 9.839 12.789 1.00 91.75 96 ASP A N 1
ATOM 720 C CA . ASP A 1 96 ? -1.948 9.358 13.670 1.00 91.75 96 ASP A CA 1
ATOM 721 C C . ASP A 1 96 ? -2.435 8.499 14.835 1.00 91.75 96 ASP A C 1
ATOM 723 O O . ASP A 1 96 ? -1.743 7.581 15.262 1.00 91.75 96 ASP A O 1
ATOM 727 N N . LEU A 1 97 ? -3.612 8.821 15.372 1.00 93.38 97 LEU A N 1
ATOM 728 C CA . LEU A 1 97 ? -4.230 8.061 16.451 1.00 93.38 97 LEU A CA 1
ATOM 729 C C . LEU A 1 97 ? -4.655 6.667 15.973 1.00 93.38 97 LEU A C 1
ATOM 731 O O . LEU A 1 97 ? -4.535 5.701 16.721 1.00 93.38 97 LEU A O 1
ATOM 735 N N . LEU A 1 98 ? -5.164 6.581 14.744 1.00 93.25 98 LEU A N 1
ATOM 736 C CA . LEU A 1 98 ? -5.665 5.348 14.145 1.00 93.25 98 LEU A CA 1
ATOM 737 C C . LEU A 1 98 ? -4.547 4.459 13.600 1.00 93.25 98 LEU A C 1
ATOM 739 O O . LEU A 1 98 ? -4.645 3.237 13.705 1.00 93.25 98 LEU A O 1
ATOM 743 N N . ASP A 1 99 ? -3.505 5.056 13.023 1.00 91.31 99 ASP A N 1
ATOM 744 C CA . ASP A 1 99 ? -2.334 4.332 12.541 1.00 91.31 99 ASP A CA 1
ATOM 745 C C . ASP A 1 99 ? -1.078 5.236 12.503 1.00 91.31 99 ASP A C 1
ATOM 747 O O . ASP A 1 99 ? -0.836 5.957 11.527 1.00 91.31 99 ASP A O 1
ATOM 751 N N . PRO A 1 100 ? -0.240 5.207 13.555 1.00 87.06 100 PRO A N 1
ATOM 752 C CA . PRO A 1 100 ? 0.975 6.017 13.625 1.00 87.06 100 PRO A CA 1
ATOM 753 C C . PRO A 1 100 ? 2.130 5.462 12.774 1.00 87.06 100 PRO A C 1
ATOM 755 O O . PRO A 1 100 ? 3.142 6.152 12.576 1.00 87.06 100 PRO A O 1
ATOM 758 N N . THR A 1 101 ? 2.041 4.206 12.326 1.00 85.38 101 THR A N 1
ATOM 759 C CA . THR A 1 101 ? 3.060 3.552 11.495 1.00 85.38 101 THR A CA 1
ATOM 760 C C . THR A 1 101 ? 2.755 3.663 10.010 1.00 85.38 101 THR A C 1
ATOM 762 O O . THR A 1 101 ? 3.681 3.532 9.212 1.00 85.38 101 THR A O 1
ATOM 765 N N . SER A 1 102 ? 1.540 4.058 9.636 1.00 85.38 102 SER A N 1
ATOM 766 C CA . SER A 1 102 ? 1.168 4.295 8.245 1.00 85.38 102 SER A CA 1
ATOM 767 C C . SER A 1 102 ? 2.111 5.283 7.522 1.00 85.38 102 SER A C 1
ATOM 769 O O . SER A 1 102 ? 2.317 6.425 7.968 1.00 85.38 102 SER A O 1
ATOM 771 N N . PRO A 1 103 ? 2.660 4.900 6.351 1.00 85.00 103 PRO A N 1
ATOM 772 C CA . PRO A 1 103 ? 3.437 5.800 5.500 1.00 85.00 103 PRO A CA 1
ATOM 773 C C . PRO A 1 103 ? 2.622 7.011 5.029 1.00 85.00 103 PRO A C 1
ATOM 775 O O . PRO A 1 103 ? 3.129 8.134 5.008 1.00 85.00 103 PRO A O 1
ATOM 778 N N . ALA A 1 104 ? 1.343 6.806 4.692 1.00 83.19 104 ALA A N 1
ATOM 779 C CA . ALA A 1 104 ? 0.457 7.860 4.199 1.00 83.19 104 ALA A CA 1
ATOM 780 C C . ALA A 1 104 ? 0.255 8.970 5.242 1.00 83.19 104 ALA A C 1
ATOM 782 O O . ALA A 1 104 ? 0.274 10.158 4.907 1.00 83.19 104 ALA A O 1
ATOM 783 N N . VAL A 1 105 ? 0.132 8.589 6.515 1.00 87.94 105 VAL A N 1
ATOM 784 C CA . VAL A 1 105 ? 0.001 9.523 7.640 1.00 87.94 105 VAL A CA 1
ATOM 785 C C . VAL A 1 105 ? 1.276 10.344 7.821 1.00 87.94 105 VAL A C 1
ATOM 787 O O . VAL A 1 105 ? 1.213 11.568 7.971 1.00 87.94 105 VAL A O 1
ATOM 790 N N . ALA A 1 106 ? 2.446 9.705 7.739 1.00 89.69 106 ALA A N 1
ATOM 791 C CA . ALA A 1 106 ? 3.728 10.400 7.810 1.00 89.69 106 ALA A CA 1
ATOM 792 C C . ALA A 1 106 ? 3.906 11.403 6.655 1.00 89.69 106 ALA A C 1
ATOM 794 O O . ALA A 1 106 ? 4.292 12.549 6.895 1.00 89.69 106 ALA A O 1
ATOM 795 N N . PHE A 1 107 ? 3.562 11.028 5.419 1.00 88.69 107 PHE A N 1
ATOM 796 C CA . PHE A 1 107 ? 3.637 11.946 4.280 1.00 88.69 107 PHE A CA 1
ATOM 797 C C . PHE A 1 107 ? 2.650 13.114 4.393 1.00 88.69 107 PHE A C 1
ATOM 799 O O . PHE A 1 107 ? 3.048 14.253 4.155 1.00 88.69 107 PHE A O 1
ATOM 806 N N . SER A 1 108 ? 1.410 12.875 4.839 1.00 86.25 108 SER A N 1
ATOM 807 C CA . SER A 1 108 ? 0.428 13.946 5.087 1.00 86.25 108 SER A CA 1
ATOM 808 C C . SER A 1 108 ? 0.933 14.961 6.118 1.00 86.25 108 SER A C 1
ATOM 810 O O . SER A 1 108 ? 0.830 16.173 5.925 1.00 86.25 108 SER A O 1
ATOM 812 N N . LYS A 1 109 ? 1.558 14.486 7.203 1.00 87.88 109 LYS A N 1
ATOM 813 C CA . LYS A 1 109 ? 2.170 15.361 8.214 1.00 87.88 109 LYS A CA 1
ATOM 814 C C . LYS A 1 109 ? 3.360 16.149 7.670 1.00 87.88 109 LYS A C 1
ATOM 816 O O . LYS A 1 109 ? 3.526 17.318 8.018 1.00 87.88 109 LYS A O 1
ATOM 821 N N . ALA A 1 110 ? 4.191 15.523 6.839 1.00 89.81 110 ALA A N 1
ATOM 822 C CA . ALA A 1 110 ? 5.314 16.196 6.199 1.00 89.81 110 ALA A CA 1
ATOM 823 C C . ALA A 1 110 ? 4.841 17.308 5.249 1.00 89.81 110 ALA A C 1
ATOM 825 O O . ALA A 1 110 ? 5.399 18.404 5.277 1.00 89.81 110 ALA A O 1
ATOM 826 N N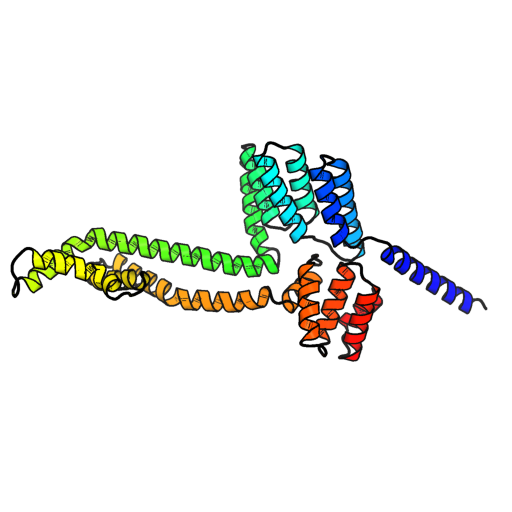 . GLU A 1 111 ? 3.784 17.052 4.473 1.00 86.12 111 GLU A N 1
ATOM 827 C CA . GLU A 1 111 ? 3.131 18.038 3.602 1.00 86.12 111 GLU A CA 1
ATOM 828 C C . GLU A 1 111 ? 2.579 19.209 4.425 1.00 86.12 111 GLU A C 1
ATOM 830 O O . GLU A 1 111 ? 2.952 20.355 4.186 1.00 86.12 111 GLU A O 1
ATOM 835 N N . ALA A 1 112 ? 1.826 18.930 5.494 1.00 84.69 112 ALA A N 1
ATOM 836 C CA . ALA A 1 112 ? 1.305 19.969 6.384 1.00 84.69 112 ALA A CA 1
ATOM 837 C C . ALA A 1 112 ? 2.415 20.827 7.030 1.00 84.69 112 ALA A C 1
ATOM 839 O O . ALA A 1 112 ? 2.254 22.037 7.204 1.00 84.69 112 ALA A O 1
ATOM 840 N N . ALA A 1 113 ? 3.560 20.229 7.380 1.00 87.00 113 ALA A N 1
ATOM 841 C CA . ALA A 1 113 ? 4.718 20.966 7.888 1.00 87.00 113 ALA A CA 1
ATOM 842 C C . ALA A 1 113 ? 5.414 21.796 6.793 1.00 87.00 113 ALA A C 1
ATOM 844 O O . ALA A 1 113 ? 5.899 22.897 7.072 1.00 87.00 113 ALA A O 1
ATOM 845 N N . SER A 1 114 ? 5.451 21.293 5.556 1.00 87.38 114 SER A N 1
ATOM 846 C CA . SER A 1 114 ? 5.998 21.998 4.394 1.00 87.38 114 SER A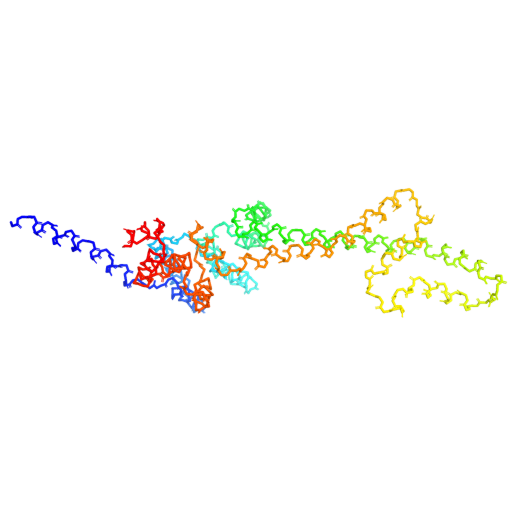 CA 1
ATOM 847 C C . SER A 1 114 ? 5.155 23.223 4.026 1.00 87.38 114 SER A C 1
ATOM 849 O O . SER A 1 114 ? 5.717 24.302 3.834 1.00 87.38 114 SER A O 1
ATOM 851 N N . ASP A 1 115 ? 3.824 23.107 4.063 1.00 84.69 115 ASP A N 1
ATOM 852 C CA . ASP A 1 115 ? 2.886 24.219 3.837 1.00 84.69 115 ASP A CA 1
ATOM 853 C C . ASP A 1 115 ? 3.096 25.366 4.838 1.00 84.69 115 ASP A C 1
ATOM 855 O O . ASP A 1 115 ? 2.979 26.549 4.512 1.00 84.69 115 ASP A O 1
ATOM 859 N N . GLN A 1 116 ? 3.487 25.024 6.067 1.00 85.44 116 GLN A N 1
ATOM 860 C CA . GLN A 1 116 ? 3.836 25.981 7.120 1.00 85.44 116 GLN A CA 1
ATOM 861 C C . GLN A 1 116 ? 5.275 26.515 7.005 1.00 85.44 116 GLN A C 1
ATOM 863 O O . GLN A 1 116 ? 5.744 27.218 7.900 1.00 85.44 116 GLN A O 1
ATOM 868 N N . LYS A 1 117 ? 5.997 26.178 5.926 1.00 89.75 117 LYS A N 1
ATOM 869 C CA . LYS A 1 117 ? 7.424 26.475 5.701 1.00 89.75 117 LYS A CA 1
ATOM 870 C C . LYS A 1 117 ? 8.347 25.926 6.798 1.00 89.75 117 LYS A C 1
ATOM 872 O O . LYS A 1 117 ? 9.485 26.375 6.942 1.00 89.75 117 LYS A O 1
ATOM 877 N N . ASN A 1 118 ? 7.889 24.934 7.562 1.00 91.81 118 ASN A N 1
ATOM 878 C CA . ASN A 1 118 ? 8.646 24.316 8.643 1.00 91.81 118 ASN A CA 1
ATOM 879 C C . ASN A 1 118 ? 9.450 23.115 8.129 1.00 91.81 118 ASN A C 1
ATOM 881 O O . ASN A 1 118 ? 9.178 21.955 8.450 1.00 91.81 118 ASN A O 1
ATOM 885 N N . TRP A 1 119 ? 10.474 23.404 7.328 1.00 89.69 119 TRP A N 1
ATOM 886 C CA . TRP A 1 119 ? 11.334 22.388 6.715 1.00 89.69 119 TRP A CA 1
ATOM 887 C C . TRP A 1 119 ? 12.085 21.528 7.736 1.00 89.69 119 TRP A C 1
ATOM 889 O O . TRP A 1 119 ? 12.310 20.344 7.489 1.00 89.69 119 TRP A O 1
ATOM 899 N N . ALA A 1 120 ? 12.393 22.090 8.910 1.00 91.81 120 ALA A N 1
ATOM 900 C CA . ALA A 1 120 ? 13.035 21.373 10.009 1.00 91.81 120 ALA A CA 1
ATOM 901 C C . ALA A 1 120 ? 12.187 20.199 10.526 1.00 91.81 120 ALA A C 1
ATOM 903 O O . ALA A 1 120 ? 12.745 19.203 10.976 1.00 91.81 120 ALA A O 1
ATOM 904 N N . LYS A 1 121 ? 10.851 20.294 10.442 1.00 90.38 121 LYS A N 1
ATOM 905 C CA . LYS A 1 121 ? 9.935 19.183 10.748 1.00 90.38 121 LYS A CA 1
ATOM 906 C C . LYS A 1 121 ? 9.564 18.374 9.505 1.00 90.38 121 LYS A C 1
ATOM 908 O O . LYS A 1 121 ? 9.517 17.153 9.581 1.00 90.38 121 LYS A O 1
ATOM 913 N N . ALA A 1 122 ? 9.352 19.024 8.361 1.00 89.94 122 ALA A N 1
ATOM 914 C CA . ALA A 1 122 ? 8.890 18.356 7.144 1.00 89.94 122 ALA A CA 1
ATOM 915 C C . ALA A 1 122 ? 9.859 17.269 6.649 1.00 89.94 122 ALA A C 1
ATOM 917 O O . ALA A 1 122 ? 9.436 16.151 6.369 1.00 89.94 122 ALA A O 1
ATOM 918 N N . ILE A 1 123 ? 11.162 17.568 6.592 1.00 90.56 123 ILE A N 1
ATOM 919 C CA . ILE A 1 123 ? 12.185 16.645 6.076 1.00 90.56 123 ILE A CA 1
ATOM 920 C C . ILE A 1 123 ? 12.301 15.362 6.919 1.00 90.56 123 ILE A C 1
ATOM 922 O O . ILE A 1 123 ? 12.170 14.277 6.348 1.00 90.56 123 ILE A O 1
ATOM 926 N N . PRO A 1 124 ? 12.508 15.416 8.253 1.00 92.38 124 PRO A N 1
ATOM 927 C CA . PRO A 1 124 ? 12.606 14.193 9.047 1.00 92.38 124 PRO A CA 1
ATOM 928 C C . PRO A 1 124 ? 11.288 13.411 9.080 1.00 92.38 124 PRO A C 1
ATOM 930 O O . PRO A 1 124 ? 11.311 12.183 9.108 1.00 92.38 124 PRO A O 1
ATOM 933 N N . THR A 1 125 ? 10.132 14.084 9.035 1.00 89.50 125 THR A N 1
ATOM 934 C CA . THR A 1 125 ? 8.832 13.400 8.960 1.00 89.50 125 THR A CA 1
ATOM 935 C C . THR A 1 125 ? 8.620 12.713 7.607 1.00 89.50 125 THR A C 1
ATOM 937 O O . THR A 1 125 ? 8.143 11.581 7.581 1.00 89.50 125 THR A O 1
ATOM 940 N N . ALA A 1 126 ? 9.048 13.323 6.497 1.00 88.69 126 ALA A N 1
ATOM 941 C CA . ALA A 1 126 ? 9.040 12.679 5.183 1.00 88.69 126 ALA A CA 1
ATOM 942 C C . ALA A 1 126 ? 9.965 11.456 5.156 1.00 88.69 126 ALA A C 1
ATOM 944 O O . ALA A 1 126 ? 9.575 10.396 4.673 1.00 88.69 126 ALA A O 1
ATOM 945 N N . PHE A 1 127 ? 11.166 11.575 5.734 1.00 89.00 127 PHE A N 1
ATOM 946 C CA . PHE A 1 127 ? 12.090 10.449 5.868 1.00 89.00 127 PHE A CA 1
ATOM 947 C C . PHE A 1 127 ? 11.480 9.308 6.690 1.00 89.00 127 PHE A C 1
ATOM 949 O O . PHE A 1 127 ? 11.580 8.150 6.293 1.00 89.00 127 PHE A O 1
ATOM 956 N N . ARG A 1 128 ? 10.765 9.632 7.778 1.00 85.81 128 ARG A N 1
ATOM 957 C CA . ARG A 1 128 ? 10.011 8.640 8.554 1.00 85.81 128 ARG A CA 1
ATOM 958 C C . ARG A 1 128 ? 8.949 7.931 7.710 1.00 85.81 128 ARG A C 1
ATOM 960 O O . ARG A 1 128 ? 8.794 6.725 7.850 1.00 85.81 128 ARG A O 1
ATOM 967 N N . GLY A 1 129 ? 8.266 8.638 6.808 1.00 84.50 129 GLY A N 1
ATOM 968 C CA . GLY A 1 129 ? 7.331 8.027 5.855 1.00 84.50 129 GLY A CA 1
ATOM 969 C C . GLY A 1 129 ? 7.996 6.974 4.969 1.00 84.50 129 GLY A C 1
ATOM 970 O O . GLY A 1 129 ? 7.487 5.861 4.849 1.00 84.50 129 GLY A O 1
ATOM 971 N N . TYR A 1 130 ? 9.190 7.267 4.448 1.00 82.94 130 TYR A N 1
ATOM 972 C CA . TYR A 1 130 ? 9.973 6.284 3.695 1.00 82.94 130 TYR A CA 1
ATOM 973 C C . TYR A 1 130 ? 10.412 5.096 4.553 1.00 82.94 130 TYR A C 1
ATOM 975 O O . TYR A 1 130 ? 10.303 3.958 4.109 1.00 82.94 130 TYR A O 1
ATOM 983 N N . THR A 1 131 ? 10.875 5.319 5.787 1.00 80.62 131 THR A N 1
ATOM 984 C CA . THR A 1 131 ? 11.261 4.205 6.670 1.00 80.62 131 THR A CA 1
ATOM 985 C C . THR A 1 131 ? 10.063 3.356 7.093 1.00 80.62 131 THR A C 1
ATOM 987 O O . THR A 1 131 ? 10.187 2.138 7.188 1.00 80.62 131 THR A O 1
ATOM 990 N N . ASN A 1 132 ? 8.897 3.977 7.293 1.00 81.31 132 ASN A N 1
ATOM 991 C CA . ASN A 1 132 ? 7.641 3.305 7.627 1.00 81.31 132 ASN A CA 1
ATOM 992 C C . ASN A 1 132 ? 7.132 2.423 6.477 1.00 81.31 132 ASN A C 1
ATOM 994 O O . ASN A 1 132 ? 6.536 1.374 6.706 1.00 81.31 132 ASN A O 1
ATOM 998 N N . MET A 1 133 ? 7.445 2.778 5.227 1.00 72.94 133 MET A N 1
ATOM 999 C CA . MET A 1 133 ? 7.191 1.907 4.073 1.00 72.94 133 MET A CA 1
ATOM 1000 C C . MET A 1 133 ? 7.890 0.545 4.223 1.00 72.94 133 MET A C 1
ATOM 1002 O O . MET A 1 133 ? 7.462 -0.449 3.650 1.00 72.94 133 MET A O 1
ATOM 1006 N N . PHE A 1 134 ? 8.934 0.476 5.053 1.00 69.25 134 PHE A N 1
ATOM 1007 C CA . PHE A 1 134 ? 9.630 -0.751 5.407 1.00 69.25 134 PHE A CA 1
ATOM 1008 C C . PHE A 1 134 ? 9.330 -1.238 6.833 1.00 69.25 134 PHE A C 1
ATOM 1010 O O . PHE A 1 134 ? 10.055 -2.113 7.301 1.00 69.25 134 PHE A O 1
ATOM 1017 N N . SER A 1 135 ? 8.317 -0.737 7.555 1.00 65.75 135 SER A N 1
ATOM 1018 C CA . SER A 1 135 ? 8.026 -1.166 8.937 1.00 65.75 135 SER A CA 1
ATOM 1019 C C . SER A 1 135 ? 6.920 -2.213 9.056 1.00 65.75 135 SER A C 1
ATOM 1021 O O . SER A 1 135 ? 7.130 -3.182 9.779 1.00 65.75 135 SER A O 1
ATOM 1023 N N . GLU A 1 136 ? 5.799 -2.067 8.355 1.00 67.25 136 GLU A N 1
ATOM 1024 C CA . GLU A 1 136 ? 4.686 -3.040 8.378 1.00 67.25 136 GLU A CA 1
ATOM 1025 C C . GLU A 1 136 ? 4.898 -4.147 7.353 1.00 67.25 136 GLU A C 1
ATOM 1027 O O . GLU A 1 136 ? 5.524 -3.917 6.322 1.00 67.25 136 GLU A O 1
ATOM 1032 N N . TYR A 1 137 ? 4.391 -5.353 7.594 1.00 65.69 137 TYR A N 1
ATOM 1033 C CA . TYR A 1 137 ? 4.570 -6.478 6.677 1.00 65.69 137 TYR A CA 1
ATOM 1034 C C . TYR A 1 137 ? 3.904 -6.209 5.324 1.00 65.69 137 TYR A C 1
ATOM 1036 O O . TYR A 1 137 ? 4.543 -6.373 4.279 1.00 65.69 137 TYR A O 1
ATOM 1044 N N . ARG A 1 138 ? 2.667 -5.696 5.341 1.00 65.31 138 ARG A N 1
ATOM 1045 C CA . ARG A 1 138 ? 1.944 -5.287 4.128 1.00 65.31 138 ARG A CA 1
ATOM 1046 C C . ARG A 1 138 ? 2.690 -4.184 3.377 1.00 65.31 138 ARG A C 1
ATOM 1048 O O . ARG A 1 138 ? 2.978 -4.330 2.189 1.00 65.31 138 ARG A O 1
ATOM 1055 N N . SER A 1 139 ? 3.075 -3.124 4.087 1.00 63.62 139 SER A N 1
ATOM 1056 C CA . SER A 1 139 ? 3.806 -1.989 3.512 1.00 63.62 139 SER A CA 1
ATOM 1057 C C . SER A 1 139 ? 5.200 -2.389 3.006 1.00 63.62 139 SER A C 1
ATOM 1059 O O . SER A 1 139 ? 5.607 -1.925 1.948 1.00 63.62 139 SER A O 1
ATOM 1061 N N . ARG A 1 140 ? 5.907 -3.320 3.666 1.00 63.97 140 ARG A N 1
ATOM 1062 C CA . ARG A 1 140 ? 7.204 -3.871 3.216 1.00 63.97 140 ARG A CA 1
ATOM 1063 C C . ARG A 1 140 ? 7.073 -4.661 1.921 1.00 63.97 140 ARG A C 1
ATOM 1065 O O . ARG A 1 140 ? 7.946 -4.556 1.061 1.00 63.97 140 ARG A O 1
ATOM 1072 N N . LEU A 1 141 ? 6.046 -5.501 1.805 1.00 61.34 141 LEU A N 1
ATOM 1073 C CA . LEU A 1 141 ? 5.825 -6.338 0.623 1.00 61.34 141 LEU A CA 1
ATOM 1074 C C . LEU A 1 141 ? 5.440 -5.497 -0.594 1.00 61.34 141 LEU A C 1
ATOM 1076 O O . LEU A 1 141 ? 6.052 -5.638 -1.657 1.00 61.34 141 LEU A O 1
ATOM 1080 N N . LEU A 1 142 ? 4.483 -4.587 -0.414 1.00 64.94 142 LEU A N 1
ATOM 1081 C CA . LEU A 1 142 ? 4.062 -3.652 -1.456 1.00 64.94 142 LEU A CA 1
ATOM 1082 C C . LEU A 1 142 ? 5.193 -2.670 -1.785 1.00 64.94 142 LEU A C 1
ATOM 1084 O O . LEU A 1 142 ? 5.602 -2.557 -2.934 1.00 64.94 142 LEU A O 1
ATOM 1088 N N . GLY A 1 143 ? 5.817 -2.079 -0.767 1.00 63.75 143 GLY A N 1
ATOM 1089 C CA . GLY A 1 143 ? 6.886 -1.097 -0.915 1.00 63.75 143 GLY A CA 1
ATOM 1090 C C . GLY A 1 143 ? 8.144 -1.631 -1.600 1.00 63.75 143 GLY A C 1
ATOM 1091 O O . GLY A 1 143 ? 8.767 -0.900 -2.369 1.00 63.75 143 GLY A O 1
ATOM 1092 N N . ARG A 1 144 ? 8.524 -2.902 -1.389 1.00 66.56 144 ARG A N 1
ATOM 1093 C CA . ARG A 1 144 ? 9.614 -3.543 -2.155 1.00 66.56 144 ARG A CA 1
ATOM 1094 C C . ARG A 1 144 ? 9.287 -3.623 -3.641 1.00 66.56 144 ARG A C 1
ATOM 1096 O O . ARG A 1 144 ? 10.146 -3.324 -4.468 1.00 66.56 144 ARG A O 1
ATOM 1103 N N . SER A 1 145 ? 8.062 -4.023 -3.954 1.00 67.50 145 SER A N 1
ATOM 1104 C CA . SER A 1 145 ? 7.603 -4.201 -5.328 1.00 67.50 145 SER A CA 1
ATOM 1105 C C . SER A 1 145 ? 7.466 -2.856 -6.040 1.00 67.50 145 SER A C 1
ATOM 1107 O O . SER A 1 145 ? 8.040 -2.671 -7.111 1.00 67.50 145 SER A O 1
ATOM 1109 N N . ASP A 1 146 ? 6.835 -1.878 -5.389 1.00 72.25 146 ASP A N 1
ATOM 1110 C CA . ASP A 1 146 ? 6.701 -0.508 -5.887 1.00 72.25 146 ASP A CA 1
ATOM 1111 C C . ASP A 1 146 ? 8.069 0.145 -6.108 1.00 72.25 146 ASP A C 1
ATOM 1113 O O . ASP A 1 146 ? 8.314 0.749 -7.152 1.00 72.25 146 ASP A O 1
ATOM 1117 N N . SER A 1 147 ? 9.008 -0.033 -5.170 1.00 75.00 147 SER A N 1
ATOM 1118 C CA . SER A 1 147 ? 10.374 0.487 -5.318 1.00 75.00 147 SER A CA 1
ATOM 1119 C C . SER A 1 147 ? 11.088 -0.131 -6.517 1.00 75.00 147 SER A C 1
ATOM 1121 O O . SER A 1 147 ? 11.759 0.584 -7.262 1.00 75.00 147 SER A O 1
ATOM 1123 N N . LEU A 1 148 ? 10.942 -1.443 -6.732 1.00 81.12 148 LEU A N 1
ATOM 1124 C CA . LEU A 1 148 ? 11.541 -2.120 -7.880 1.00 81.12 148 LEU A CA 1
ATOM 1125 C C . LEU A 1 148 ? 10.961 -1.590 -9.192 1.00 81.12 148 LEU A C 1
ATOM 1127 O O . LEU A 1 148 ? 11.729 -1.284 -10.101 1.00 81.12 148 LEU A O 1
ATOM 1131 N N . ILE A 1 149 ? 9.638 -1.427 -9.275 1.00 81.31 149 ILE A N 1
ATOM 1132 C CA . ILE A 1 149 ? 8.960 -0.875 -10.455 1.00 81.31 149 ILE A CA 1
ATOM 1133 C C . ILE A 1 149 ? 9.449 0.550 -10.736 1.00 81.31 149 ILE A C 1
ATOM 1135 O O . ILE A 1 149 ? 9.793 0.865 -11.874 1.00 81.31 149 ILE A O 1
ATOM 1139 N N . VAL A 1 150 ? 9.542 1.404 -9.712 1.00 83.19 150 VAL A N 1
ATOM 1140 C CA . VAL A 1 150 ? 10.024 2.788 -9.856 1.00 83.19 150 VAL A CA 1
ATOM 1141 C C . VAL A 1 150 ? 11.481 2.830 -10.320 1.00 83.19 150 VAL A C 1
ATOM 1143 O O . VAL A 1 150 ? 11.802 3.573 -11.250 1.00 83.19 150 VAL A O 1
ATOM 1146 N N . ILE A 1 151 ? 12.363 2.024 -9.718 1.00 87.06 151 ILE A N 1
ATOM 1147 C CA . ILE A 1 151 ? 13.774 1.925 -10.123 1.00 87.06 151 ILE A CA 1
ATOM 1148 C C . ILE A 1 151 ? 13.871 1.452 -11.571 1.00 87.06 151 ILE A C 1
ATOM 1150 O O . ILE A 1 151 ? 14.605 2.037 -12.367 1.00 87.06 151 ILE A O 1
ATOM 1154 N N . LEU A 1 152 ? 13.113 0.417 -11.924 1.00 87.69 152 LEU A N 1
ATOM 1155 C CA . LEU A 1 152 ? 13.110 -0.139 -13.264 1.00 87.69 152 LEU A CA 1
ATOM 1156 C C . LEU A 1 152 ? 12.634 0.899 -14.281 1.00 87.69 152 LEU A C 1
ATOM 1158 O O . LEU A 1 152 ? 13.331 1.129 -15.266 1.00 87.69 152 LEU A O 1
ATOM 1162 N N . MET A 1 153 ? 11.537 1.603 -13.986 1.00 86.88 153 MET A N 1
ATOM 1163 C CA . MET A 1 153 ? 11.007 2.691 -14.806 1.00 86.88 153 MET A CA 1
ATOM 1164 C C . MET A 1 153 ? 12.048 3.801 -15.009 1.00 86.88 153 MET A C 1
ATOM 1166 O O . MET A 1 153 ? 12.286 4.215 -16.147 1.00 86.88 153 MET A O 1
ATOM 1170 N N . ALA A 1 154 ? 12.720 4.232 -13.937 1.00 90.44 154 ALA A N 1
ATOM 1171 C CA . ALA A 1 154 ? 13.774 5.244 -13.993 1.00 90.44 154 ALA A CA 1
ATOM 1172 C C . ALA A 1 154 ? 14.976 4.794 -14.846 1.00 90.44 154 ALA A C 1
ATOM 1174 O O . ALA A 1 154 ? 15.499 5.576 -15.646 1.00 90.44 154 ALA A O 1
ATOM 1175 N N . LEU A 1 155 ? 15.392 3.529 -14.733 1.00 91.75 155 LEU A N 1
ATOM 1176 C CA . LEU A 1 155 ? 16.473 2.961 -15.542 1.00 91.75 155 LEU A CA 1
ATOM 1177 C C . LEU A 1 155 ? 16.087 2.853 -17.023 1.00 91.75 155 LEU A C 1
ATOM 1179 O O . LEU A 1 155 ? 16.881 3.244 -17.879 1.00 91.75 155 LEU A O 1
ATOM 1183 N N . THR A 1 156 ? 14.868 2.409 -17.347 1.00 89.62 156 THR A N 1
ATOM 1184 C CA . THR A 1 156 ? 14.365 2.421 -18.733 1.00 89.62 156 THR A CA 1
ATOM 1185 C C . THR A 1 156 ? 14.297 3.830 -19.304 1.00 89.62 156 THR A C 1
ATOM 1187 O O . THR A 1 156 ? 14.720 4.042 -20.438 1.00 89.62 156 THR A O 1
ATOM 1190 N N . LEU A 1 157 ? 13.824 4.812 -18.530 1.00 92.44 157 LEU A N 1
ATOM 1191 C CA . LEU A 1 157 ? 13.785 6.205 -18.971 1.00 92.44 157 LEU A CA 1
ATOM 1192 C C . LEU A 1 157 ? 15.198 6.729 -19.259 1.00 92.44 157 LEU A C 1
ATOM 1194 O O . LEU A 1 157 ? 15.430 7.370 -20.282 1.00 92.44 157 LEU A O 1
ATOM 1198 N N . THR A 1 158 ? 16.158 6.394 -18.397 1.00 94.50 158 THR A N 1
ATOM 1199 C CA . THR A 1 158 ? 17.571 6.747 -18.588 1.00 94.50 158 THR A CA 1
ATOM 1200 C C . THR A 1 158 ? 18.133 6.112 -19.861 1.00 94.50 158 THR A C 1
ATOM 1202 O O . THR A 1 158 ? 18.803 6.792 -20.636 1.00 94.50 158 THR A O 1
ATOM 1205 N N . ALA A 1 159 ? 17.814 4.843 -20.129 1.00 93.56 159 ALA A N 1
ATOM 1206 C CA . ALA A 1 159 ? 18.221 4.155 -21.351 1.00 93.56 159 ALA A CA 1
ATOM 1207 C C . ALA A 1 159 ? 17.631 4.804 -22.616 1.00 93.56 159 ALA A C 1
ATOM 1209 O O . ALA A 1 159 ? 18.339 4.959 -23.609 1.00 93.56 159 ALA A O 1
ATOM 1210 N N . VAL A 1 160 ? 16.365 5.234 -22.573 1.00 93.56 160 VAL A N 1
ATOM 1211 C CA . VAL A 1 160 ? 15.713 5.963 -23.676 1.00 93.56 160 VAL A CA 1
ATOM 1212 C C . VAL A 1 160 ? 16.405 7.302 -23.929 1.00 93.56 160 VAL A C 1
ATOM 1214 O O . VAL A 1 160 ? 16.738 7.614 -25.071 1.00 93.56 160 VAL A O 1
ATOM 1217 N N . ILE A 1 161 ? 16.674 8.078 -22.874 1.00 95.44 161 ILE A N 1
ATOM 1218 C CA . ILE A 1 161 ? 17.396 9.355 -22.981 1.00 95.44 161 ILE A CA 1
ATOM 1219 C C . ILE A 1 161 ? 18.793 9.125 -23.565 1.00 95.44 161 ILE A C 1
ATOM 1221 O O . ILE A 1 161 ? 19.209 9.833 -24.480 1.00 95.44 161 ILE A O 1
ATOM 1225 N N . PHE A 1 162 ? 19.506 8.108 -23.086 1.00 96.62 162 PHE A N 1
ATOM 1226 C CA . PHE A 1 162 ? 20.824 7.751 -23.596 1.00 96.62 162 PHE A CA 1
ATOM 1227 C C . PHE A 1 162 ? 20.782 7.351 -25.080 1.00 96.62 162 PHE A C 1
ATOM 1229 O O . PHE A 1 162 ? 21.601 7.823 -25.867 1.00 96.62 162 PHE A O 1
ATOM 1236 N N . ALA A 1 163 ? 19.789 6.563 -25.498 1.00 93.94 163 ALA A N 1
ATOM 1237 C CA . ALA A 1 163 ? 19.596 6.195 -26.899 1.00 93.94 163 ALA A CA 1
ATOM 1238 C C . ALA A 1 163 ? 19.300 7.417 -27.789 1.00 93.94 163 ALA A C 1
ATOM 1240 O O . ALA A 1 163 ? 19.835 7.517 -28.894 1.00 93.94 163 ALA A O 1
ATOM 1241 N N . LEU A 1 164 ? 18.517 8.383 -27.295 1.00 95.00 164 LEU A N 1
ATOM 1242 C CA . LEU A 1 164 ? 18.282 9.659 -27.980 1.00 95.00 164 LEU A CA 1
ATOM 1243 C C . LEU A 1 164 ? 19.575 10.473 -28.126 1.00 95.00 164 LEU A C 1
ATOM 1245 O O . LEU A 1 164 ? 19.831 11.025 -29.196 1.00 95.00 164 LEU A O 1
ATOM 1249 N N . VAL A 1 165 ? 20.420 10.515 -27.092 1.00 95.94 165 VAL A N 1
ATOM 1250 C CA . VAL A 1 165 ? 21.731 11.182 -27.155 1.00 95.94 165 VAL A CA 1
ATOM 1251 C C . VAL A 1 165 ? 22.633 10.520 -28.199 1.00 95.94 165 VAL A C 1
ATOM 1253 O O . VAL A 1 165 ? 23.225 11.230 -29.014 1.00 95.94 165 VAL A O 1
ATOM 1256 N N . LEU A 1 166 ? 22.696 9.183 -28.241 1.00 94.12 166 LEU A N 1
ATOM 1257 C CA . LEU A 1 166 ? 23.432 8.453 -29.281 1.00 94.12 166 LEU A CA 1
ATOM 1258 C C . LEU A 1 166 ? 22.890 8.771 -30.678 1.00 94.12 166 LEU A C 1
ATOM 1260 O O . LEU A 1 166 ? 23.670 9.043 -31.588 1.00 94.12 166 LEU A O 1
ATOM 1264 N N . CYS A 1 167 ? 21.567 8.813 -30.838 1.00 93.38 167 CYS A N 1
ATOM 1265 C CA . CYS A 1 167 ? 20.925 9.170 -32.097 1.00 93.38 167 CYS A CA 1
ATOM 1266 C C . CYS A 1 167 ? 21.288 10.589 -32.557 1.00 93.38 167 CYS A C 1
ATOM 1268 O O . CYS A 1 167 ? 21.600 10.796 -33.728 1.00 93.38 167 CYS A O 1
ATOM 1270 N N . ILE A 1 168 ? 21.286 11.576 -31.658 1.00 94.12 168 ILE A N 1
ATOM 1271 C CA . ILE A 1 168 ? 21.652 12.961 -31.995 1.00 94.12 168 ILE A CA 1
ATOM 1272 C C . ILE A 1 168 ? 23.144 13.062 -32.337 1.00 94.12 168 ILE A C 1
ATOM 1274 O O . ILE A 1 168 ? 23.513 13.738 -33.300 1.00 94.12 168 ILE A O 1
ATOM 1278 N N . ARG A 1 169 ? 24.003 12.380 -31.569 1.00 94.12 169 ARG A N 1
ATOM 1279 C CA . ARG A 1 169 ? 25.463 12.429 -31.719 1.00 94.12 169 ARG A CA 1
ATOM 1280 C C . ARG A 1 169 ? 25.951 11.701 -32.972 1.00 94.12 169 ARG A C 1
ATOM 1282 O O . ARG A 1 169 ? 26.757 12.250 -33.719 1.00 94.12 169 ARG A O 1
ATOM 1289 N N . TYR A 1 170 ? 25.466 10.483 -33.200 1.00 93.81 170 TYR A N 1
ATOM 1290 C CA . TYR A 1 170 ? 25.963 9.574 -34.237 1.00 93.81 170 TYR A CA 1
ATOM 1291 C C . TYR A 1 170 ? 25.025 9.427 -35.434 1.00 93.81 170 TYR A C 1
ATOM 1293 O O . TYR A 1 170 ? 25.457 8.944 -36.475 1.00 93.81 170 TYR A O 1
ATOM 1301 N N . GLY A 1 171 ? 23.775 9.892 -35.351 1.00 88.19 171 GLY A N 1
ATOM 1302 C CA . GLY A 1 171 ? 22.800 9.752 -36.436 1.00 88.19 171 GLY A CA 1
ATOM 1303 C C . GLY A 1 171 ? 23.254 10.387 -37.749 1.00 88.19 171 GLY A C 1
ATOM 1304 O O . GLY A 1 171 ? 23.055 9.804 -38.811 1.00 88.19 171 GLY A O 1
ATOM 1305 N N . ARG A 1 172 ? 23.931 11.545 -37.695 1.00 88.00 172 ARG A N 1
ATOM 1306 C CA . ARG A 1 172 ? 24.494 12.183 -38.900 1.00 88.00 172 ARG A CA 1
ATOM 1307 C C . ARG A 1 172 ? 25.662 11.396 -39.491 1.00 88.00 172 ARG A C 1
ATOM 1309 O O . ARG A 1 172 ? 25.729 11.275 -40.709 1.00 88.00 172 ARG A O 1
ATOM 1316 N N . ALA A 1 173 ? 26.551 10.876 -38.645 1.00 87.62 173 ALA A N 1
ATOM 1317 C CA . ALA A 1 173 ? 27.692 10.073 -39.081 1.00 87.62 173 ALA A CA 1
ATOM 1318 C C . ALA A 1 173 ? 27.217 8.762 -39.723 1.00 87.62 173 ALA A C 1
ATOM 1320 O O . ALA A 1 173 ? 27.580 8.464 -40.854 1.00 87.62 173 ALA A O 1
ATOM 1321 N N . MET A 1 174 ? 26.292 8.058 -39.067 1.00 89.50 174 MET A N 1
ATOM 1322 C CA . MET A 1 174 ? 25.680 6.846 -39.610 1.00 89.50 174 MET A CA 1
ATOM 1323 C C . MET A 1 174 ? 24.968 7.115 -40.943 1.00 89.50 174 MET A C 1
ATOM 1325 O O . MET A 1 174 ? 25.171 6.386 -41.910 1.00 89.50 174 MET A O 1
ATOM 1329 N N . ALA A 1 175 ? 24.173 8.188 -41.037 1.00 86.50 175 ALA A N 1
ATOM 1330 C CA . ALA A 1 175 ? 23.483 8.535 -42.278 1.00 86.50 175 ALA A CA 1
ATOM 1331 C C . ALA A 1 175 ? 24.450 8.903 -43.418 1.00 86.50 175 ALA A C 1
ATOM 1333 O O . ALA A 1 175 ? 24.114 8.700 -44.588 1.00 86.50 175 ALA A O 1
ATOM 1334 N N . HIS A 1 176 ? 25.626 9.454 -43.095 1.00 85.56 176 HIS A N 1
ATOM 1335 C CA . HIS A 1 176 ? 26.684 9.726 -44.064 1.00 85.56 176 HIS A CA 1
ATOM 1336 C C . HIS A 1 176 ? 27.300 8.423 -44.587 1.00 85.56 176 HIS A C 1
ATOM 1338 O O . HIS A 1 176 ? 27.283 8.202 -45.795 1.00 85.56 176 HIS A O 1
ATOM 1344 N N . ASP A 1 177 ? 27.742 7.532 -43.702 1.00 85.50 177 ASP A N 1
ATOM 1345 C CA . ASP A 1 177 ? 28.358 6.254 -44.087 1.00 85.50 177 ASP A CA 1
ATOM 1346 C C . ASP A 1 177 ? 27.379 5.359 -44.857 1.00 85.50 177 ASP A C 1
ATOM 1348 O O . ASP A 1 177 ? 27.725 4.730 -45.857 1.00 85.50 177 ASP A O 1
ATOM 1352 N N . PHE A 1 178 ? 26.110 5.347 -44.442 1.00 84.19 178 PHE A N 1
ATOM 1353 C CA . PHE A 1 178 ? 25.058 4.633 -45.155 1.00 84.19 178 PHE A CA 1
ATOM 1354 C C . PHE A 1 178 ? 24.831 5.212 -46.555 1.00 84.19 178 PHE A C 1
ATOM 1356 O O . PHE A 1 178 ? 24.670 4.465 -47.523 1.00 84.19 178 PHE A O 1
ATOM 1363 N N . ARG A 1 179 ? 24.856 6.546 -46.686 1.00 81.94 179 ARG A N 1
ATOM 1364 C CA . ARG A 1 179 ? 24.772 7.209 -47.990 1.00 81.94 179 ARG A CA 1
ATOM 1365 C C . ARG A 1 179 ? 25.965 6.854 -48.860 1.00 81.94 179 ARG A C 1
ATOM 1367 O O . ARG A 1 179 ? 25.757 6.589 -50.036 1.00 81.94 179 ARG A O 1
ATOM 1374 N N . GLU A 1 180 ? 27.173 6.839 -48.312 1.00 83.69 180 GLU A N 1
ATOM 1375 C CA . GLU A 1 180 ? 28.382 6.476 -49.049 1.00 83.69 180 GLU A CA 1
ATOM 1376 C C . GLU A 1 180 ? 28.282 5.040 -49.582 1.00 83.69 180 GLU A C 1
ATOM 1378 O O . GLU A 1 180 ? 28.446 4.819 -50.784 1.00 83.69 180 GLU A O 1
ATOM 1383 N N . MET A 1 181 ? 27.847 4.097 -48.742 1.00 81.12 181 MET A N 1
ATOM 1384 C CA . MET A 1 181 ? 27.649 2.696 -49.124 1.00 81.12 181 MET A CA 1
ATOM 1385 C C . MET A 1 181 ? 26.587 2.511 -50.226 1.00 81.12 181 MET A C 1
ATOM 1387 O O . MET A 1 181 ? 26.733 1.653 -51.097 1.00 81.12 181 MET A O 1
ATOM 1391 N N . LEU A 1 182 ? 25.522 3.322 -50.224 1.00 74.94 182 LEU A N 1
ATOM 1392 C CA . LEU A 1 182 ? 24.445 3.273 -51.226 1.00 74.94 182 LEU A CA 1
ATOM 1393 C C . LEU A 1 182 ? 24.682 4.148 -52.458 1.00 74.94 182 LEU A C 1
ATOM 1395 O O . LEU A 1 182 ? 24.072 3.898 -53.502 1.00 74.94 182 LEU A O 1
ATOM 1399 N N . SER A 1 183 ? 25.571 5.137 -52.373 1.00 69.19 183 SER A N 1
ATOM 1400 C CA . SER A 1 183 ? 25.872 6.055 -53.477 1.00 69.19 183 SER A CA 1
ATOM 1401 C C . SER A 1 183 ? 26.458 5.337 -54.695 1.00 69.19 183 SER A C 1
ATOM 1403 O O . SER A 1 183 ? 26.268 5.790 -55.820 1.00 69.19 183 SER A O 1
ATOM 1405 N N . ALA A 1 184 ? 27.065 4.161 -54.491 1.00 69.88 184 ALA A N 1
ATOM 1406 C CA . ALA A 1 184 ? 27.531 3.281 -55.560 1.00 69.88 184 ALA A CA 1
ATOM 1407 C C . ALA A 1 184 ? 26.397 2.734 -56.455 1.00 69.88 184 ALA A C 1
ATOM 1409 O O . ALA A 1 184 ? 26.659 2.273 -57.563 1.00 69.88 184 ALA A O 1
ATOM 1410 N N . ARG A 1 185 ? 25.139 2.758 -55.989 1.00 67.19 185 ARG A N 1
ATOM 1411 C CA . ARG A 1 185 ? 23.981 2.166 -56.685 1.00 67.19 185 ARG A CA 1
ATOM 1412 C C . ARG A 1 185 ? 22.833 3.141 -56.935 1.00 67.19 185 ARG A C 1
ATOM 1414 O O . ARG A 1 185 ? 22.043 2.912 -57.846 1.00 67.19 185 ARG A O 1
ATOM 1421 N N . MET A 1 186 ? 22.706 4.195 -56.130 1.00 63.19 186 MET A N 1
ATOM 1422 C CA . MET A 1 186 ? 21.596 5.148 -56.193 1.00 63.19 186 MET A CA 1
ATOM 1423 C C . MET A 1 186 ? 22.096 6.577 -55.959 1.00 63.19 186 MET A C 1
ATOM 1425 O O . MET A 1 186 ? 22.720 6.862 -54.941 1.00 63.19 186 MET A O 1
ATOM 1429 N N . GLY A 1 187 ? 21.794 7.495 -56.881 1.00 62.31 187 GLY A N 1
ATOM 1430 C CA . GLY A 1 187 ? 22.131 8.916 -56.752 1.00 62.31 187 GLY A CA 1
ATOM 1431 C C . GLY A 1 187 ? 20.977 9.764 -56.199 1.00 62.31 187 GLY A C 1
ATOM 1432 O O . GLY A 1 187 ? 19.809 9.494 -56.472 1.00 62.31 187 GLY A O 1
ATOM 1433 N N . GLY A 1 188 ? 21.303 10.834 -55.468 1.00 71.38 188 GLY A N 1
ATOM 1434 C CA . GLY A 1 188 ? 20.376 11.936 -55.167 1.00 71.38 188 GLY A CA 1
ATOM 1435 C C . GLY A 1 188 ? 19.675 11.912 -53.798 1.00 71.38 188 GLY A C 1
ATOM 1436 O O . GLY A 1 188 ? 20.071 11.211 -52.866 1.00 71.38 188 GLY A O 1
ATOM 1437 N N . GLY A 1 189 ? 18.628 12.739 -53.662 1.00 70.31 189 GLY A N 1
ATOM 1438 C CA . GLY A 1 189 ? 17.915 13.013 -52.402 1.00 70.31 189 GLY A CA 1
ATOM 1439 C C . GLY A 1 189 ? 17.214 11.804 -51.769 1.00 70.31 189 GLY A C 1
ATOM 1440 O O . GLY A 1 189 ? 17.090 11.752 -50.544 1.00 70.31 189 GLY A O 1
ATOM 1441 N N . THR A 1 190 ? 16.849 10.799 -52.571 1.00 78.00 190 THR A N 1
ATOM 1442 C CA . THR A 1 190 ? 16.189 9.552 -52.142 1.00 78.00 190 THR A CA 1
ATOM 1443 C C . THR A 1 190 ? 17.000 8.784 -51.097 1.00 78.00 190 THR A C 1
ATOM 1445 O O . THR A 1 190 ? 16.429 8.229 -50.162 1.00 78.00 190 THR A O 1
ATOM 1448 N N . VAL A 1 191 ? 18.334 8.810 -51.186 1.00 79.38 191 VAL A N 1
ATOM 1449 C CA . VAL A 1 191 ? 19.219 8.118 -50.231 1.00 79.38 191 VAL A CA 1
ATOM 1450 C C . VAL A 1 191 ? 19.132 8.741 -48.832 1.00 79.38 191 VAL A C 1
ATOM 1452 O O . VAL A 1 191 ? 19.210 8.036 -47.831 1.00 79.38 191 VAL A O 1
ATOM 1455 N N . THR A 1 192 ? 18.886 10.053 -48.744 1.00 78.56 192 THR A N 1
ATOM 1456 C CA . THR A 1 192 ? 18.675 10.749 -47.461 1.00 78.56 192 THR A CA 1
ATOM 1457 C C . THR A 1 192 ? 17.401 10.270 -46.776 1.00 78.56 192 THR A C 1
ATOM 1459 O O . THR A 1 192 ? 17.405 10.003 -45.578 1.00 78.56 192 THR A O 1
ATOM 1462 N N . VAL A 1 193 ? 16.318 10.142 -47.547 1.00 84.00 193 VAL A N 1
ATOM 1463 C CA . VAL A 1 193 ? 15.031 9.650 -47.042 1.00 84.00 193 VAL A CA 1
ATOM 1464 C C . VAL A 1 193 ? 15.177 8.205 -46.577 1.00 84.00 193 VAL A C 1
ATOM 1466 O O . VAL A 1 193 ? 14.700 7.864 -45.500 1.00 84.00 193 VAL A O 1
ATOM 1469 N N . LEU A 1 194 ? 15.908 7.382 -47.336 1.00 84.12 194 LEU A N 1
ATOM 1470 C CA . LEU A 1 194 ? 16.173 5.989 -46.982 1.00 84.12 194 LEU A CA 1
ATOM 1471 C C . LEU A 1 194 ? 17.006 5.860 -45.695 1.00 84.12 194 LEU A C 1
ATOM 1473 O O . LEU A 1 194 ? 16.707 5.011 -44.863 1.00 84.12 194 LEU A O 1
ATOM 1477 N N . ALA A 1 195 ? 18.011 6.719 -45.500 1.00 83.81 195 ALA A N 1
ATOM 1478 C CA . ALA A 1 195 ? 18.829 6.740 -44.285 1.00 83.81 195 ALA A CA 1
ATOM 1479 C C . ALA A 1 195 ? 18.006 7.112 -43.038 1.00 83.81 195 ALA A C 1
ATOM 1481 O O . ALA A 1 195 ? 18.147 6.493 -41.984 1.00 83.81 195 ALA A O 1
ATOM 1482 N N . VAL A 1 196 ? 17.104 8.092 -43.160 1.00 84.69 196 VAL A N 1
ATOM 1483 C CA . VAL A 1 196 ? 16.177 8.457 -42.076 1.00 84.69 196 VAL A CA 1
ATOM 1484 C C . VAL A 1 196 ? 15.167 7.335 -41.827 1.00 84.69 196 VAL A C 1
ATOM 1486 O O . VAL A 1 196 ? 14.925 6.980 -40.677 1.00 84.69 196 VAL A O 1
ATOM 1489 N N . ALA A 1 197 ? 14.620 6.731 -42.885 1.00 87.44 197 ALA A N 1
ATOM 1490 C CA . ALA A 1 197 ? 13.706 5.598 -42.766 1.00 87.44 197 ALA A CA 1
ATOM 1491 C C . ALA A 1 197 ? 14.370 4.401 -42.071 1.00 87.44 197 ALA A C 1
ATOM 1493 O O . ALA A 1 197 ? 13.748 3.771 -41.221 1.00 87.44 197 ALA A O 1
ATOM 1494 N N . LEU A 1 198 ? 15.649 4.137 -42.364 1.00 89.12 198 LEU A N 1
ATOM 1495 C CA . LEU A 1 198 ? 16.436 3.105 -41.697 1.00 89.12 198 LEU A CA 1
ATOM 1496 C C . LEU A 1 198 ? 16.569 3.384 -40.198 1.00 89.12 198 LEU A C 1
ATOM 1498 O O . LEU A 1 198 ? 16.427 2.465 -39.400 1.00 89.12 198 LEU A O 1
ATOM 1502 N N . LEU A 1 199 ? 16.817 4.632 -39.797 1.00 89.12 199 LEU A N 1
ATOM 1503 C CA . LEU A 1 199 ? 16.963 4.997 -38.386 1.00 89.12 199 LEU A CA 1
ATOM 1504 C C . LEU A 1 199 ? 15.678 4.740 -37.582 1.00 89.12 199 LEU A C 1
ATOM 1506 O O . LEU A 1 199 ? 15.751 4.399 -36.405 1.00 89.12 199 LEU A O 1
ATOM 1510 N N . PHE A 1 200 ? 14.515 4.833 -38.222 1.00 91.62 200 PHE A N 1
ATOM 1511 C CA . PHE A 1 200 ? 13.212 4.568 -37.611 1.00 91.62 200 PHE A CA 1
ATOM 1512 C C . PHE A 1 200 ? 12.570 3.257 -38.088 1.00 91.62 200 PHE A C 1
ATOM 1514 O O . PHE A 1 200 ? 11.370 3.060 -37.899 1.00 91.62 200 PHE A O 1
ATOM 1521 N N . LEU A 1 201 ? 13.355 2.340 -38.668 1.00 90.94 201 LEU A N 1
ATOM 1522 C CA . LEU A 1 201 ? 12.861 1.097 -39.268 1.00 90.94 201 LEU A CA 1
ATOM 1523 C C . LEU A 1 201 ? 11.913 0.303 -38.347 1.00 90.94 201 LEU A C 1
ATOM 1525 O O . LEU A 1 201 ? 10.855 -0.106 -38.826 1.00 90.94 201 LEU A O 1
ATOM 1529 N N . PRO A 1 202 ? 12.193 0.132 -37.037 1.00 92.19 202 PRO A N 1
ATOM 1530 C CA . PRO A 1 202 ? 11.283 -0.590 -36.148 1.00 92.19 202 PRO A CA 1
ATOM 1531 C C . PRO A 1 202 ? 9.871 0.006 -36.064 1.00 92.19 202 PRO A C 1
ATOM 1533 O O . PRO A 1 202 ? 8.907 -0.748 -35.968 1.00 92.19 202 PRO A O 1
ATOM 1536 N N . LEU A 1 203 ? 9.723 1.334 -36.164 1.00 89.88 203 LEU A N 1
ATOM 1537 C CA . LEU A 1 203 ? 8.405 1.982 -36.158 1.00 89.88 203 LEU A CA 1
ATOM 1538 C C . LEU A 1 203 ? 7.611 1.656 -37.431 1.00 89.88 203 LEU A C 1
ATOM 1540 O O . LEU A 1 203 ? 6.405 1.430 -37.364 1.00 89.88 203 LEU A O 1
ATOM 1544 N N . PHE A 1 204 ? 8.283 1.578 -38.585 1.00 89.56 204 PHE A N 1
ATOM 1545 C CA . PHE A 1 204 ? 7.647 1.205 -39.855 1.00 89.56 204 PHE A CA 1
ATOM 1546 C C . PHE A 1 204 ? 7.213 -0.262 -39.895 1.00 89.56 204 PHE A C 1
ATOM 1548 O O . PHE A 1 204 ? 6.254 -0.595 -40.584 1.00 89.56 204 PHE A O 1
ATOM 1555 N N . LEU A 1 205 ? 7.885 -1.124 -39.129 1.00 91.50 205 LEU A N 1
ATOM 1556 C CA . LEU A 1 205 ? 7.541 -2.540 -38.985 1.00 91.50 205 LEU A CA 1
ATOM 1557 C C . LEU A 1 205 ? 6.467 -2.800 -37.916 1.00 91.50 205 LEU A C 1
ATOM 1559 O O . LEU A 1 205 ? 6.214 -3.957 -37.591 1.00 91.50 205 LEU A O 1
ATOM 1563 N N . TRP A 1 206 ? 5.862 -1.745 -37.352 1.00 88.31 206 TRP A N 1
ATOM 1564 C CA . TRP A 1 206 ? 4.895 -1.832 -36.248 1.00 88.31 206 TRP A CA 1
ATOM 1565 C C . TRP A 1 206 ? 5.442 -2.567 -35.015 1.00 88.31 206 TRP A C 1
ATOM 1567 O O . TRP A 1 206 ? 4.692 -3.126 -34.213 1.00 88.31 206 TRP A O 1
ATOM 1577 N N . LEU A 1 207 ? 6.763 -2.550 -34.830 1.00 89.56 207 LEU A N 1
ATOM 1578 C CA . LEU A 1 207 ? 7.368 -3.033 -33.600 1.00 89.56 207 LEU A CA 1
ATOM 1579 C C . LEU A 1 207 ? 7.119 -2.009 -32.488 1.00 89.56 207 LEU A C 1
ATOM 1581 O O . LEU A 1 207 ? 7.109 -0.798 -32.717 1.00 89.56 207 LEU A O 1
ATOM 1585 N N . SER A 1 208 ? 6.936 -2.505 -31.262 1.00 84.31 208 SER A N 1
ATOM 1586 C CA . SER A 1 208 ? 6.811 -1.655 -30.073 1.00 84.31 208 SER A CA 1
ATOM 1587 C C . SER A 1 208 ? 7.977 -0.650 -29.983 1.00 84.31 208 SER A C 1
ATOM 1589 O O . SER A 1 208 ? 9.107 -1.020 -30.324 1.00 84.31 208 SER A O 1
ATOM 1591 N N . PRO A 1 209 ? 7.761 0.579 -29.463 1.00 84.94 209 PRO A N 1
ATOM 1592 C CA . PRO A 1 209 ? 8.817 1.580 -29.276 1.00 84.94 209 PRO A CA 1
ATOM 1593 C C . PRO A 1 209 ? 10.060 1.068 -28.531 1.00 84.94 209 PRO A C 1
ATOM 1595 O O . PRO A 1 209 ? 11.155 1.585 -28.736 1.00 84.94 209 PRO A O 1
ATOM 1598 N N . MET A 1 210 ? 9.925 0.014 -27.717 1.00 85.06 210 MET A N 1
ATOM 1599 C CA . MET A 1 210 ? 11.058 -0.629 -27.044 1.00 85.06 210 MET A CA 1
ATOM 1600 C C . MET A 1 210 ? 12.104 -1.174 -28.028 1.00 85.06 210 MET A C 1
ATOM 1602 O O . MET A 1 210 ? 13.307 -1.065 -27.794 1.00 85.06 210 MET A O 1
ATOM 1606 N N . TRP A 1 211 ? 11.656 -1.721 -29.161 1.00 90.00 211 TRP A N 1
ATOM 1607 C CA . TRP A 1 211 ? 12.536 -2.268 -30.193 1.00 90.00 211 TRP A CA 1
ATOM 1608 C C . TRP A 1 211 ? 13.350 -1.189 -30.898 1.00 90.00 211 TRP A C 1
ATOM 1610 O O . TRP A 1 211 ? 14.458 -1.469 -31.345 1.00 90.00 211 TRP A O 1
ATOM 1620 N N . LEU A 1 212 ? 12.849 0.048 -30.952 1.00 92.19 212 LEU A N 1
ATOM 1621 C CA . LEU A 1 212 ? 13.599 1.177 -31.497 1.00 92.19 212 LEU A CA 1
ATOM 1622 C C . LEU A 1 212 ? 14.853 1.470 -30.666 1.00 92.19 212 LEU A C 1
ATOM 1624 O O . LEU A 1 212 ? 15.913 1.715 -31.233 1.00 92.19 212 LEU A O 1
ATOM 1628 N N . VAL A 1 213 ? 14.754 1.376 -29.337 1.00 93.00 213 VAL A N 1
ATOM 1629 C CA . VAL A 1 213 ? 15.892 1.585 -28.427 1.00 93.00 213 VAL A CA 1
ATOM 1630 C C . VAL A 1 213 ? 16.959 0.511 -28.639 1.00 93.00 213 VAL A C 1
ATOM 1632 O O . VAL A 1 213 ? 18.129 0.840 -28.826 1.00 93.00 213 VAL A O 1
ATOM 1635 N N . PHE A 1 214 ? 16.564 -0.766 -28.687 1.00 93.25 214 PHE A N 1
ATOM 1636 C CA . PHE A 1 214 ? 17.489 -1.865 -28.989 1.00 93.25 214 PHE A CA 1
ATOM 1637 C C . PHE A 1 214 ? 18.130 -1.728 -30.366 1.00 93.25 214 PHE A C 1
ATOM 1639 O O . PHE A 1 214 ? 19.329 -1.939 -30.529 1.00 93.25 214 PHE A O 1
ATOM 1646 N N . TYR A 1 215 ? 17.333 -1.350 -31.357 1.00 93.69 215 TYR A N 1
ATOM 1647 C CA . TYR A 1 215 ? 17.811 -1.129 -32.707 1.00 93.69 215 TYR A CA 1
ATOM 1648 C C . TYR A 1 215 ? 18.850 -0.003 -32.761 1.00 93.69 215 TYR A C 1
ATOM 1650 O O . TYR A 1 215 ? 19.919 -0.186 -33.340 1.00 93.69 215 TYR A O 1
ATOM 1658 N N . TRP A 1 216 ? 18.593 1.123 -32.089 1.00 94.62 216 TRP A N 1
ATOM 1659 C CA . TRP A 1 216 ? 19.552 2.222 -31.960 1.00 94.62 216 TRP A CA 1
ATOM 1660 C C . TRP A 1 216 ? 20.836 1.803 -31.255 1.00 94.62 216 TRP A C 1
ATOM 1662 O O . TRP A 1 216 ? 21.927 2.142 -31.708 1.00 94.62 216 TRP A O 1
ATOM 1672 N N . PHE A 1 217 ? 20.728 1.012 -30.193 1.00 95.38 217 PHE A N 1
ATOM 1673 C CA . PHE A 1 217 ? 21.887 0.433 -29.529 1.00 95.38 217 PHE A CA 1
ATOM 1674 C C . PHE A 1 217 ? 22.738 -0.423 -30.467 1.00 95.38 217 PHE A C 1
ATOM 1676 O O . PHE A 1 217 ? 23.957 -0.311 -30.411 1.00 95.38 217 PHE A O 1
ATOM 1683 N N . ILE A 1 218 ? 22.129 -1.206 -31.361 1.00 93.81 218 ILE A N 1
ATOM 1684 C CA . ILE A 1 218 ? 22.852 -2.037 -32.334 1.00 93.81 218 ILE A CA 1
ATOM 1685 C C . ILE A 1 218 ? 23.531 -1.179 -33.407 1.00 93.81 218 ILE A C 1
ATOM 1687 O O . ILE A 1 218 ? 24.734 -1.314 -33.626 1.00 93.81 218 ILE A O 1
ATOM 1691 N N . ILE A 1 219 ? 22.793 -0.282 -34.068 1.00 93.12 219 ILE A N 1
ATOM 1692 C CA . ILE A 1 219 ? 23.338 0.505 -35.190 1.00 93.12 219 ILE A CA 1
ATOM 1693 C C . ILE A 1 219 ? 24.408 1.504 -34.736 1.00 93.12 219 ILE A C 1
ATOM 1695 O O . ILE A 1 219 ? 25.356 1.759 -35.473 1.00 93.12 219 ILE A O 1
ATOM 1699 N N . PHE A 1 220 ? 24.282 2.064 -33.527 1.00 94.69 220 PHE A N 1
ATOM 1700 C CA . PHE A 1 220 ? 25.258 3.012 -32.990 1.00 94.69 220 PHE A CA 1
ATOM 1701 C C . PHE A 1 220 ? 26.409 2.328 -32.251 1.00 94.69 220 PHE A C 1
ATOM 1703 O O . PHE A 1 220 ? 27.386 2.995 -31.917 1.00 94.69 220 PHE A O 1
ATOM 1710 N N . PHE A 1 221 ? 26.354 1.009 -32.039 1.00 94.00 221 PHE A N 1
ATOM 1711 C CA . PHE A 1 221 ? 27.391 0.267 -31.322 1.00 94.00 221 PHE A CA 1
ATOM 1712 C C . PHE A 1 221 ? 28.781 0.417 -31.955 1.00 94.00 221 PHE A C 1
ATOM 1714 O O . PHE A 1 221 ? 29.778 0.586 -31.249 1.00 94.00 221 PHE A O 1
ATOM 1721 N N . SER A 1 222 ? 28.862 0.381 -33.289 1.00 91.44 222 SER A N 1
ATOM 1722 C CA . SER A 1 222 ? 30.123 0.534 -34.026 1.00 91.44 222 SER A CA 1
ATOM 1723 C C . SER A 1 222 ? 30.731 1.929 -33.850 1.00 91.44 222 SER A C 1
ATOM 1725 O O . SER A 1 222 ? 31.950 2.046 -33.721 1.00 91.44 222 SER A O 1
ATOM 1727 N N . TYR A 1 223 ? 29.888 2.959 -33.764 1.00 91.56 223 TYR A N 1
ATOM 1728 C CA . TYR A 1 223 ? 30.265 4.367 -33.600 1.00 91.56 223 TYR A CA 1
ATOM 1729 C C . TYR A 1 223 ? 30.569 4.763 -32.150 1.00 91.56 223 TYR A C 1
ATOM 1731 O O . TYR A 1 223 ? 31.301 5.723 -31.902 1.00 91.56 223 TYR A O 1
ATOM 1739 N N . ALA A 1 224 ? 30.001 4.029 -31.197 1.00 93.75 224 ALA A N 1
ATOM 1740 C CA . ALA A 1 224 ? 30.133 4.282 -29.773 1.00 93.75 224 ALA A CA 1
ATOM 1741 C C . ALA A 1 224 ? 31.565 4.027 -29.270 1.00 93.75 224 ALA A C 1
ATOM 1743 O O . ALA A 1 224 ? 32.225 3.059 -29.667 1.00 93.75 224 ALA A O 1
ATOM 1744 N N . GLY A 1 225 ? 32.027 4.869 -28.344 1.00 94.06 225 GLY A N 1
ATOM 1745 C CA . GLY A 1 225 ? 33.270 4.661 -27.600 1.00 94.06 225 GLY A CA 1
ATOM 1746 C C . GLY A 1 225 ? 33.170 3.501 -26.601 1.00 94.06 225 GLY A C 1
ATOM 1747 O O . GLY A 1 225 ? 32.095 2.964 -26.346 1.00 94.06 225 GLY A O 1
ATOM 1748 N N . VAL A 1 226 ? 34.290 3.118 -25.977 1.00 95.19 226 VAL A N 1
ATOM 1749 C CA . VAL A 1 226 ? 34.346 1.956 -25.061 1.00 95.19 226 VAL A CA 1
ATOM 1750 C C . VAL A 1 226 ? 33.332 2.065 -23.913 1.00 95.19 226 VAL A C 1
ATOM 1752 O O . VAL A 1 226 ? 32.608 1.112 -23.642 1.00 95.19 226 VAL A O 1
ATOM 1755 N N . VAL A 1 227 ? 33.231 3.238 -23.277 1.00 95.25 227 VAL A N 1
ATOM 1756 C CA . VAL A 1 227 ? 32.282 3.478 -22.173 1.00 95.25 227 VAL A CA 1
ATOM 1757 C C . VAL A 1 227 ? 30.832 3.402 -22.657 1.00 95.25 227 VAL A C 1
ATOM 1759 O O . VAL A 1 227 ? 30.002 2.763 -22.018 1.00 95.25 227 VAL A O 1
ATOM 1762 N N . GLU A 1 228 ? 30.526 4.004 -23.806 1.00 95.44 228 GLU A N 1
ATOM 1763 C CA . GLU A 1 228 ? 29.180 3.981 -24.386 1.00 95.44 228 GLU A CA 1
ATOM 1764 C C . GLU A 1 228 ? 28.766 2.559 -24.777 1.00 95.44 228 GLU A C 1
ATOM 1766 O O . GLU A 1 228 ? 27.630 2.178 -24.527 1.00 95.44 228 GLU A O 1
ATOM 1771 N N . ARG A 1 229 ? 29.685 1.737 -25.298 1.00 96.44 229 ARG A N 1
ATOM 1772 C CA . ARG A 1 229 ? 29.428 0.317 -25.587 1.00 96.44 229 ARG A CA 1
ATOM 1773 C C . ARG A 1 229 ? 29.096 -0.479 -24.327 1.00 96.44 229 ARG A C 1
ATOM 1775 O O . ARG A 1 229 ? 28.171 -1.286 -24.352 1.00 96.44 229 ARG A O 1
ATOM 1782 N N . ILE A 1 230 ? 29.809 -0.238 -23.225 1.00 96.38 230 ILE A N 1
ATOM 1783 C CA . ILE A 1 230 ? 29.501 -0.864 -21.928 1.00 96.38 230 ILE A CA 1
ATOM 1784 C C . ILE A 1 230 ? 28.103 -0.441 -21.456 1.00 96.38 230 ILE A C 1
ATOM 1786 O O . ILE A 1 230 ? 27.305 -1.295 -21.072 1.00 96.38 230 ILE A O 1
ATOM 1790 N N . LEU A 1 231 ? 27.775 0.853 -21.536 1.00 95.62 231 LEU A N 1
ATOM 1791 C CA . LEU A 1 231 ? 26.447 1.361 -21.175 1.00 95.62 231 LEU A CA 1
ATOM 1792 C C . LEU A 1 231 ? 25.340 0.780 -22.061 1.00 95.62 231 LEU A C 1
ATOM 1794 O O . LEU A 1 231 ? 24.295 0.402 -21.539 1.00 95.62 231 LEU A O 1
ATOM 1798 N N . ILE A 1 232 ? 25.579 0.647 -23.370 1.00 95.69 232 ILE A N 1
ATOM 1799 C CA . ILE A 1 232 ? 24.664 -0.021 -24.304 1.00 95.69 232 ILE A CA 1
ATOM 1800 C C . ILE A 1 232 ? 24.366 -1.446 -23.824 1.00 95.69 232 ILE A C 1
ATOM 1802 O O . ILE A 1 232 ? 23.198 -1.812 -23.727 1.00 95.69 232 ILE A O 1
ATOM 1806 N N . PHE A 1 233 ? 25.389 -2.236 -23.476 1.00 95.38 233 PHE A N 1
ATOM 1807 C CA . PHE A 1 233 ? 25.183 -3.597 -22.970 1.00 95.38 233 PHE A CA 1
ATOM 1808 C C . PHE A 1 233 ? 24.383 -3.626 -21.666 1.00 95.38 233 PHE A C 1
ATOM 1810 O O . PHE A 1 233 ? 23.444 -4.411 -21.548 1.00 95.38 233 PHE A O 1
ATOM 1817 N N . ILE A 1 234 ? 24.724 -2.765 -20.701 1.00 95.19 234 ILE A N 1
ATOM 1818 C CA . ILE A 1 234 ? 24.032 -2.696 -19.406 1.00 95.19 234 ILE A CA 1
ATOM 1819 C C . ILE A 1 234 ? 22.559 -2.327 -19.607 1.00 95.19 234 ILE A C 1
ATOM 1821 O O . ILE A 1 234 ? 21.675 -3.017 -19.100 1.00 95.19 234 ILE A O 1
ATOM 1825 N N . PHE A 1 235 ? 22.274 -1.274 -20.375 1.00 95.06 235 PHE A N 1
ATOM 1826 C CA . PHE A 1 235 ? 20.903 -0.844 -20.625 1.00 95.06 235 PHE A CA 1
ATOM 1827 C C . PHE A 1 235 ? 20.115 -1.862 -21.449 1.00 95.06 235 PHE A C 1
ATOM 1829 O O . PHE A 1 235 ? 18.960 -2.122 -21.124 1.00 95.06 235 PHE A O 1
ATOM 1836 N N . ALA A 1 236 ? 20.725 -2.490 -22.458 1.00 93.31 236 ALA A N 1
ATOM 1837 C CA . ALA A 1 236 ? 20.085 -3.561 -23.216 1.00 93.31 236 ALA A CA 1
ATOM 1838 C C . ALA A 1 236 ? 19.693 -4.739 -22.308 1.00 93.31 236 ALA A C 1
ATOM 1840 O O . ALA A 1 236 ? 18.574 -5.239 -22.407 1.00 93.31 236 ALA A O 1
ATOM 1841 N N . LEU A 1 237 ? 20.574 -5.144 -21.386 1.00 94.00 237 LEU A N 1
ATOM 1842 C CA . LEU A 1 237 ? 20.290 -6.210 -20.425 1.00 94.00 237 LEU A CA 1
ATOM 1843 C C . LEU A 1 237 ? 19.143 -5.832 -19.480 1.00 94.00 237 LEU A C 1
ATOM 1845 O O . LEU A 1 237 ? 18.239 -6.637 -19.275 1.00 94.00 237 LEU A O 1
ATOM 1849 N N . ILE A 1 238 ? 19.151 -4.609 -18.939 1.00 90.75 238 ILE A N 1
ATOM 1850 C CA . ILE A 1 238 ? 18.088 -4.113 -18.050 1.00 90.75 238 ILE A CA 1
ATOM 1851 C C . ILE A 1 238 ? 16.739 -4.120 -18.770 1.00 90.75 238 ILE A C 1
ATOM 1853 O O . ILE A 1 238 ? 15.755 -4.615 -18.226 1.00 90.75 238 ILE A O 1
ATOM 1857 N N . ILE A 1 239 ? 16.692 -3.612 -20.003 1.00 89.62 239 ILE A N 1
ATOM 1858 C CA . ILE A 1 239 ? 15.464 -3.589 -20.799 1.00 89.62 239 ILE A CA 1
ATOM 1859 C C . ILE A 1 239 ? 14.989 -5.014 -21.110 1.00 89.62 239 ILE A C 1
ATOM 1861 O O . ILE A 1 239 ? 13.795 -5.290 -21.036 1.00 89.62 239 ILE A O 1
ATOM 1865 N N . ALA A 1 240 ? 15.897 -5.926 -21.460 1.00 89.94 240 ALA A N 1
ATOM 1866 C CA . ALA A 1 240 ? 15.537 -7.308 -21.768 1.00 89.94 240 ALA A CA 1
ATOM 1867 C C . ALA A 1 240 ? 15.039 -8.067 -20.524 1.00 89.94 240 ALA A C 1
ATOM 1869 O O . ALA A 1 240 ? 14.129 -8.887 -20.625 1.00 89.94 240 ALA A O 1
ATOM 1870 N N . ALA A 1 241 ? 15.603 -7.771 -19.349 1.00 89.88 241 ALA A N 1
ATOM 1871 C CA . ALA A 1 241 ? 15.194 -8.352 -18.074 1.00 89.88 241 ALA A CA 1
ATOM 1872 C C . ALA A 1 241 ? 13.906 -7.728 -17.511 1.00 89.88 241 ALA A C 1
ATOM 1874 O O . ALA A 1 241 ? 13.221 -8.368 -16.716 1.00 89.88 241 ALA A O 1
ATOM 1875 N N . ALA A 1 242 ? 13.556 -6.506 -17.922 1.00 87.12 242 ALA A N 1
ATOM 1876 C CA . ALA A 1 242 ? 12.388 -5.777 -17.440 1.00 87.12 242 ALA A CA 1
ATOM 1877 C C . ALA A 1 242 ? 11.066 -6.556 -17.475 1.00 87.12 242 ALA A C 1
ATOM 1879 O O . ALA A 1 242 ? 10.441 -6.647 -16.421 1.00 87.12 242 ALA A O 1
ATOM 1880 N N . PRO A 1 243 ? 10.620 -7.144 -18.604 1.00 86.62 243 PRO A N 1
ATOM 1881 C CA . PRO A 1 243 ? 9.353 -7.874 -18.631 1.00 86.62 243 PRO A CA 1
ATOM 1882 C C . PRO A 1 243 ? 9.350 -9.070 -17.673 1.00 86.62 243 PRO A C 1
ATOM 1884 O O . PRO A 1 243 ? 8.341 -9.323 -17.031 1.00 86.62 243 PRO A O 1
ATOM 1887 N N . ILE A 1 244 ? 10.485 -9.758 -17.522 1.00 87.50 244 ILE A N 1
ATOM 1888 C CA . ILE A 1 244 ? 10.623 -10.903 -16.612 1.00 87.50 244 ILE A CA 1
ATOM 1889 C C . ILE A 1 244 ? 10.551 -10.434 -15.158 1.00 87.50 244 ILE A C 1
ATOM 1891 O O . ILE A 1 244 ? 9.829 -11.012 -14.354 1.00 87.50 244 ILE A O 1
ATOM 1895 N N . LEU A 1 245 ? 11.284 -9.372 -14.814 1.00 84.38 245 LEU A N 1
ATOM 1896 C CA . LEU A 1 245 ? 11.261 -8.794 -13.471 1.00 84.38 245 LEU A CA 1
ATOM 1897 C C . LEU A 1 245 ? 9.861 -8.295 -13.106 1.00 84.38 245 LEU A C 1
ATOM 1899 O O . LEU A 1 245 ? 9.396 -8.570 -12.004 1.00 84.38 245 LEU A O 1
ATOM 1903 N N . LEU A 1 246 ? 9.184 -7.618 -14.037 1.00 82.50 246 LEU A N 1
ATOM 1904 C CA . LEU A 1 246 ? 7.819 -7.136 -13.847 1.00 82.50 246 LEU A CA 1
ATOM 1905 C C . LEU A 1 246 ? 6.829 -8.291 -13.669 1.00 82.50 246 LEU A C 1
ATOM 1907 O O . LEU A 1 246 ? 6.025 -8.247 -12.742 1.00 82.50 246 LEU A O 1
ATOM 1911 N N . ASP A 1 247 ? 6.914 -9.339 -14.491 1.00 83.12 247 ASP A N 1
ATOM 1912 C CA . ASP A 1 247 ? 6.034 -10.508 -14.391 1.00 83.12 247 ASP A CA 1
ATOM 1913 C C . ASP A 1 247 ? 6.243 -11.273 -13.079 1.00 83.12 247 ASP A C 1
ATOM 1915 O O . ASP A 1 247 ? 5.280 -11.613 -12.389 1.00 83.12 247 ASP A O 1
ATOM 1919 N N . LEU A 1 248 ? 7.500 -11.453 -12.664 1.00 80.25 248 LEU A N 1
ATOM 1920 C CA . LEU A 1 248 ? 7.822 -12.012 -11.355 1.00 80.25 248 LEU A CA 1
ATOM 1921 C C . LEU A 1 248 ? 7.195 -11.164 -10.249 1.00 80.25 248 LEU A C 1
ATOM 1923 O O . LEU A 1 248 ? 6.475 -11.705 -9.412 1.00 80.25 248 LEU A O 1
ATOM 1927 N N . THR A 1 249 ? 7.408 -9.843 -10.251 1.00 77.31 249 THR A N 1
ATOM 1928 C CA . THR A 1 249 ? 6.792 -8.977 -9.236 1.00 77.31 249 THR A CA 1
ATOM 1929 C C . THR A 1 249 ? 5.271 -9.044 -9.258 1.00 77.31 249 THR A C 1
ATOM 1931 O O . THR A 1 249 ? 4.671 -9.118 -8.192 1.00 77.31 249 THR A O 1
ATOM 1934 N N . ALA A 1 250 ? 4.641 -9.103 -10.432 1.00 74.56 250 ALA A N 1
ATOM 1935 C CA . ALA A 1 250 ? 3.191 -9.198 -10.551 1.00 74.56 250 ALA A CA 1
ATOM 1936 C C . ALA A 1 250 ? 2.653 -10.483 -9.905 1.00 74.56 250 ALA A C 1
ATOM 1938 O O . ALA A 1 250 ? 1.687 -10.423 -9.148 1.00 74.56 250 ALA A O 1
ATOM 1939 N N . HIS A 1 251 ? 3.315 -11.624 -10.119 1.00 73.62 251 HIS A N 1
ATOM 1940 C CA . HIS A 1 251 ? 2.942 -12.889 -9.482 1.00 73.62 251 HIS A CA 1
ATOM 1941 C C . HIS A 1 251 ? 3.111 -12.858 -7.957 1.00 73.62 251 HIS A C 1
ATOM 1943 O O . HIS A 1 251 ? 2.253 -13.364 -7.234 1.00 73.62 251 HIS A O 1
ATOM 1949 N N . TRP A 1 252 ? 4.185 -12.242 -7.453 1.00 65.44 252 TRP A N 1
ATOM 1950 C CA . TRP A 1 252 ? 4.393 -12.087 -6.010 1.00 65.44 252 TRP A CA 1
ATOM 1951 C C . TRP A 1 252 ? 3.344 -11.169 -5.371 1.00 65.44 252 TRP A C 1
ATOM 1953 O O . TRP A 1 252 ? 2.820 -11.503 -4.311 1.00 65.44 252 TRP A O 1
ATOM 1963 N N . ILE A 1 253 ? 3.003 -10.048 -6.015 1.00 67.88 253 ILE A N 1
ATOM 1964 C CA . ILE A 1 253 ? 1.998 -9.090 -5.526 1.00 67.88 253 ILE A CA 1
ATOM 1965 C C . ILE A 1 253 ? 0.589 -9.691 -5.579 1.00 67.88 253 ILE A C 1
ATOM 1967 O O . ILE A 1 253 ? -0.180 -9.512 -4.638 1.00 67.88 253 ILE A O 1
ATOM 1971 N N . ALA A 1 254 ? 0.257 -10.451 -6.629 1.00 66.19 254 ALA A N 1
ATOM 1972 C CA . ALA A 1 254 ? -1.072 -11.043 -6.804 1.00 66.19 254 ALA A CA 1
ATOM 1973 C C . ALA A 1 254 ? -1.490 -11.956 -5.634 1.00 66.19 254 ALA A C 1
ATOM 1975 O O . ALA A 1 254 ? -2.678 -12.083 -5.347 1.00 66.19 254 ALA A O 1
ATOM 1976 N N . GLY A 1 255 ? -0.528 -12.565 -4.930 1.00 65.56 255 GLY A N 1
ATOM 1977 C CA . GLY A 1 255 ? -0.795 -13.336 -3.714 1.00 65.56 255 GLY A CA 1
ATOM 1978 C C . GLY A 1 255 ? -1.037 -12.484 -2.462 1.00 65.56 255 GLY A C 1
ATOM 1979 O O . GLY A 1 255 ? -1.755 -12.926 -1.567 1.00 65.56 255 GLY A O 1
ATOM 1980 N N . VAL A 1 256 ? -0.472 -11.272 -2.388 1.00 66.06 256 VAL A N 1
ATOM 1981 C CA . VAL A 1 256 ? -0.531 -10.397 -1.199 1.00 66.06 256 VAL A CA 1
ATOM 1982 C C . VAL A 1 256 ? -1.933 -9.838 -0.977 1.00 66.06 256 VAL A C 1
ATOM 1984 O O . VAL A 1 256 ? -2.412 -9.832 0.154 1.00 66.06 256 VAL A O 1
ATOM 1987 N N . ASP A 1 257 ? -2.623 -9.450 -2.051 1.00 67.62 257 ASP A N 1
ATOM 1988 C CA . ASP A 1 257 ? -4.025 -9.006 -1.990 1.00 67.62 257 ASP A CA 1
ATOM 1989 C C . ASP A 1 257 ? -5.024 -10.177 -1.929 1.00 67.62 257 ASP A C 1
ATOM 1991 O O . ASP A 1 257 ? -6.246 -9.983 -1.966 1.00 67.62 257 ASP A O 1
ATOM 1995 N N . GLY A 1 258 ? -4.515 -11.409 -1.834 1.00 81.31 258 GLY A N 1
ATOM 1996 C CA . GLY A 1 258 ? -5.330 -12.596 -1.661 1.00 81.31 258 GLY A CA 1
ATOM 1997 C C . GLY A 1 258 ? -6.104 -12.540 -0.336 1.00 81.31 258 GLY A C 1
ATOM 1998 O O . GLY A 1 258 ? -5.530 -12.161 0.689 1.00 81.31 258 GLY A O 1
ATOM 1999 N N . PRO A 1 259 ? -7.383 -12.965 -0.309 1.00 87.00 259 PRO A N 1
ATOM 2000 C CA . PRO A 1 259 ? -8.218 -12.929 0.895 1.00 87.00 259 PRO A CA 1
ATOM 2001 C C . PRO A 1 259 ? -7.540 -13.578 2.104 1.00 87.00 259 PRO A C 1
ATOM 2003 O O . PRO A 1 259 ? -7.515 -12.994 3.176 1.00 87.00 259 PRO A O 1
ATOM 2006 N N . VAL A 1 260 ? -6.906 -14.740 1.922 1.00 89.31 260 VAL A N 1
ATOM 2007 C CA . VAL A 1 260 ? -6.225 -15.466 3.008 1.00 89.31 260 VAL A CA 1
ATOM 2008 C C . VAL A 1 260 ? -5.048 -14.676 3.580 1.00 89.31 260 VAL A C 1
ATOM 2010 O O . VAL A 1 260 ? -4.903 -14.598 4.798 1.00 89.31 260 VAL A O 1
ATOM 2013 N N . VAL A 1 261 ? -4.211 -14.091 2.718 1.00 87.19 261 VAL A N 1
ATOM 2014 C CA . VAL A 1 261 ? -3.023 -13.341 3.148 1.00 87.19 261 VAL A CA 1
ATOM 2015 C C . VAL A 1 261 ? -3.448 -12.070 3.868 1.00 87.19 261 VAL A C 1
ATOM 2017 O O . VAL A 1 261 ? -2.972 -11.815 4.969 1.00 87.19 261 VAL A O 1
ATOM 2020 N N . MET A 1 262 ? -4.406 -11.326 3.314 1.00 85.69 262 MET A N 1
ATOM 2021 C CA . MET A 1 262 ? -4.915 -10.113 3.947 1.00 85.69 262 MET A CA 1
ATOM 2022 C C . MET A 1 262 ? -5.545 -10.401 5.317 1.00 85.69 262 MET A C 1
ATOM 2024 O O . MET A 1 262 ? -5.278 -9.684 6.277 1.00 85.69 262 MET A O 1
ATOM 2028 N N . SER A 1 263 ? -6.325 -11.479 5.449 1.00 91.38 263 SER A N 1
ATOM 2029 C CA . SER A 1 263 ? -6.899 -11.894 6.736 1.00 91.38 263 SER A CA 1
ATOM 2030 C C . SER A 1 263 ? -5.841 -12.349 7.747 1.00 91.38 263 SER A C 1
ATOM 2032 O O . SER A 1 263 ? -5.979 -12.093 8.946 1.00 91.38 263 SER A O 1
ATOM 2034 N N . ALA A 1 264 ? -4.779 -13.016 7.286 1.00 89.56 264 ALA A N 1
ATOM 2035 C CA . ALA A 1 264 ? -3.662 -13.414 8.137 1.00 89.56 264 ALA A CA 1
ATOM 2036 C C . ALA A 1 264 ? -2.896 -12.189 8.658 1.00 89.56 264 ALA A C 1
ATOM 2038 O O . ALA A 1 264 ? -2.672 -12.087 9.861 1.00 89.56 264 ALA A O 1
ATOM 2039 N N . ILE A 1 265 ? -2.590 -11.228 7.781 1.00 85.25 265 ILE A N 1
ATOM 2040 C CA . ILE A 1 265 ? -1.951 -9.956 8.147 1.00 85.25 265 ILE A CA 1
ATOM 2041 C C . ILE A 1 265 ? -2.827 -9.184 9.134 1.00 85.25 265 ILE A C 1
ATOM 2043 O O . ILE A 1 265 ? -2.342 -8.758 10.177 1.00 85.25 265 ILE A O 1
ATOM 2047 N N . ALA A 1 266 ? -4.126 -9.054 8.848 1.00 89.12 266 ALA A N 1
ATOM 2048 C CA . ALA A 1 266 ? -5.086 -8.410 9.741 1.00 89.12 266 ALA A CA 1
ATOM 2049 C C . ALA A 1 266 ? -5.049 -9.012 11.154 1.00 89.12 266 ALA A C 1
ATOM 2051 O O . ALA A 1 266 ? -5.072 -8.284 12.147 1.00 89.12 266 ALA A O 1
ATOM 2052 N N . SER A 1 267 ? -4.944 -10.340 11.244 1.00 88.69 267 SER A N 1
ATOM 2053 C CA . SER A 1 267 ? -4.867 -11.061 12.516 1.00 88.69 267 SER A CA 1
ATOM 2054 C C . SER A 1 267 ? -3.524 -10.853 13.229 1.00 88.69 267 SER A C 1
ATOM 2056 O O . SER A 1 267 ? -3.508 -10.597 14.431 1.00 88.69 267 SER A O 1
ATOM 2058 N N . GLU A 1 268 ? -2.402 -10.959 12.510 1.00 86.56 268 GLU A N 1
ATOM 2059 C CA . GLU A 1 268 ? -1.047 -10.857 13.073 1.00 86.56 268 GLU A CA 1
ATOM 2060 C C . GLU A 1 268 ? -0.716 -9.427 13.519 1.00 86.56 268 GLU A C 1
ATOM 2062 O O . GLU A 1 268 ? -0.234 -9.206 14.631 1.00 86.56 268 GLU A O 1
ATOM 2067 N N . GLU A 1 269 ? -1.020 -8.445 12.671 1.00 85.38 269 GLU A N 1
ATOM 2068 C CA . GLU A 1 269 ? -0.765 -7.028 12.935 1.00 85.38 269 GLU A CA 1
ATOM 2069 C C . GLU A 1 269 ? -1.861 -6.383 13.791 1.00 85.38 269 GLU A C 1
ATOM 2071 O O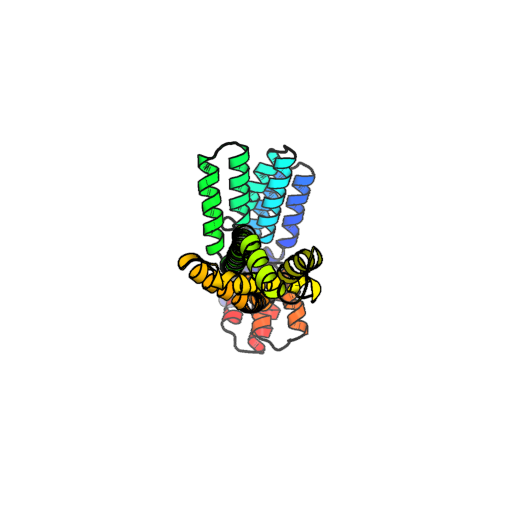 . GLU A 1 269 ? -1.707 -5.241 14.225 1.00 85.38 269 GLU A O 1
ATOM 2076 N N . GLN A 1 270 ? -2.954 -7.106 14.070 1.00 89.75 270 GLN A N 1
ATOM 2077 C CA . GLN A 1 270 ? -4.118 -6.587 14.796 1.00 89.75 270 GLN A CA 1
ATOM 2078 C C . GLN A 1 270 ? -4.701 -5.331 14.126 1.00 89.75 270 GLN A C 1
ATOM 2080 O O . GLN A 1 270 ? -5.167 -4.407 14.796 1.00 89.75 270 GLN A O 1
ATOM 2085 N N . GLY A 1 271 ? -4.648 -5.294 12.794 1.00 90.38 271 GLY A N 1
ATOM 2086 C CA . GLY A 1 271 ? -5.196 -4.219 11.977 1.00 90.38 271 GLY A CA 1
ATOM 2087 C C . GLY A 1 271 ? -6.626 -4.527 11.548 1.00 90.38 271 GLY A C 1
ATOM 2088 O O . GLY A 1 271 ? -6.934 -5.659 11.177 1.00 90.38 271 GLY A O 1
ATOM 2089 N N . TYR A 1 272 ? -7.503 -3.524 11.563 1.00 91.81 272 TYR A N 1
ATOM 2090 C CA . TYR A 1 272 ? -8.885 -3.686 11.112 1.00 91.81 272 TYR A CA 1
ATOM 2091 C C . TYR A 1 272 ? -9.016 -3.500 9.596 1.00 91.81 272 TYR A C 1
ATOM 2093 O O . TYR A 1 272 ? -8.858 -2.393 9.074 1.00 91.81 272 TYR A O 1
ATOM 2101 N N . TYR A 1 273 ? -9.349 -4.589 8.897 1.00 89.12 273 TYR A N 1
ATOM 2102 C CA . TYR A 1 273 ? -9.535 -4.620 7.445 1.00 89.12 273 TYR A CA 1
ATOM 2103 C C . TYR A 1 273 ? -10.932 -5.158 7.086 1.00 89.12 273 TYR A C 1
ATOM 2105 O O . TYR A 1 273 ? -11.088 -6.361 6.863 1.00 89.12 273 TYR A O 1
ATOM 2113 N N . PRO A 1 274 ? -11.963 -4.298 6.976 1.00 87.44 274 PRO A N 1
ATOM 2114 C CA . PRO A 1 274 ? -13.341 -4.749 6.751 1.00 87.44 274 PRO A CA 1
ATOM 2115 C C . PRO A 1 274 ? -13.520 -5.480 5.409 1.00 87.44 274 PRO A C 1
ATOM 2117 O O . PRO A 1 274 ? -14.322 -6.406 5.298 1.00 87.44 274 PRO A O 1
ATOM 2120 N N . GLU A 1 275 ? -12.733 -5.128 4.388 1.00 87.31 275 GLU A N 1
ATOM 2121 C CA . GLU A 1 275 ? -12.744 -5.840 3.105 1.00 87.31 275 GLU A CA 1
ATOM 2122 C C . GLU A 1 275 ? -12.216 -7.276 3.204 1.00 87.31 275 GLU A C 1
ATOM 2124 O O . GLU A 1 275 ? -12.678 -8.143 2.459 1.00 87.31 275 GLU A O 1
ATOM 2129 N N . ALA A 1 276 ? -11.271 -7.544 4.113 1.00 91.00 276 ALA A N 1
ATOM 2130 C CA . ALA A 1 276 ? -10.705 -8.878 4.285 1.00 91.00 276 ALA A CA 1
ATOM 2131 C C . ALA A 1 276 ? -11.782 -9.867 4.742 1.00 91.00 276 ALA A C 1
ATOM 2133 O O . ALA A 1 276 ? -11.824 -10.991 4.248 1.00 91.00 276 ALA A O 1
ATOM 2134 N N . LEU A 1 277 ? -12.696 -9.428 5.618 1.00 92.31 277 LEU A N 1
ATOM 2135 C CA . LEU A 1 277 ? -13.815 -10.246 6.086 1.00 92.31 277 LEU A CA 1
ATOM 2136 C C . LEU A 1 277 ? -14.725 -10.633 4.920 1.00 92.31 277 LEU A C 1
ATOM 2138 O O . LEU A 1 277 ? -14.966 -11.818 4.702 1.00 92.31 277 LEU A O 1
ATOM 2142 N N . LYS A 1 278 ? -15.153 -9.651 4.119 1.00 91.25 278 LYS A N 1
ATOM 2143 C CA . LYS A 1 278 ? -16.026 -9.891 2.963 1.00 91.25 278 LYS A CA 1
ATOM 2144 C C . LYS A 1 278 ? -15.391 -10.853 1.953 1.00 91.25 278 LYS A C 1
ATOM 2146 O O . LYS A 1 278 ? -16.015 -11.835 1.561 1.00 91.25 278 LYS A O 1
ATOM 2151 N N . ARG A 1 279 ? -14.141 -10.604 1.546 1.00 92.19 279 ARG A N 1
ATOM 2152 C CA . ARG A 1 279 ? -13.461 -11.452 0.549 1.00 92.19 279 ARG A CA 1
ATOM 2153 C C . ARG A 1 279 ? -13.178 -12.858 1.083 1.00 92.19 279 ARG A C 1
ATOM 2155 O O . ARG A 1 279 ? -13.235 -13.823 0.324 1.00 92.19 279 ARG A O 1
ATOM 2162 N N . LEU A 1 280 ? -12.875 -12.999 2.377 1.00 94.81 280 LEU A N 1
ATOM 2163 C CA . LEU A 1 280 ? -12.663 -14.312 2.985 1.00 94.81 280 LEU A CA 1
ATOM 2164 C C . LEU A 1 280 ? -13.978 -15.093 3.129 1.00 94.81 280 LEU A C 1
ATOM 2166 O O . LEU A 1 280 ? -13.970 -16.307 2.947 1.00 94.81 280 LEU A O 1
ATOM 2170 N N . GLN A 1 281 ? -15.104 -14.418 3.386 1.00 94.94 281 GLN A N 1
ATOM 2171 C CA . GLN A 1 281 ? -16.434 -15.041 3.368 1.00 94.94 281 GLN A CA 1
ATOM 2172 C C . GLN A 1 281 ? -16.770 -15.573 1.971 1.00 94.94 281 GLN A C 1
ATOM 2174 O O . GLN A 1 281 ? -17.186 -16.721 1.843 1.00 94.94 281 GLN A O 1
ATOM 2179 N N . GLU A 1 282 ? -16.526 -14.782 0.921 1.00 93.56 282 GLU A N 1
ATOM 2180 C CA . GLU A 1 282 ? -16.683 -15.228 -0.470 1.00 93.56 282 GLU A CA 1
ATOM 2181 C C . GLU A 1 282 ? -15.805 -16.458 -0.756 1.00 93.56 282 GLU A C 1
ATOM 2183 O O . GLU A 1 282 ? -16.295 -17.456 -1.286 1.00 93.56 282 GLU A O 1
ATOM 2188 N N . LEU A 1 283 ? -14.538 -16.452 -0.325 1.00 92.75 283 LEU A N 1
ATOM 2189 C CA . LEU A 1 283 ? -13.653 -17.610 -0.479 1.00 92.75 283 LEU A CA 1
ATOM 2190 C C . LEU A 1 283 ? -14.163 -18.847 0.274 1.00 92.75 283 LEU A C 1
ATOM 2192 O O . LEU A 1 283 ? -14.076 -19.956 -0.252 1.00 92.75 283 LEU A O 1
ATOM 2196 N N . ALA A 1 284 ? -14.708 -18.677 1.478 1.00 94.44 284 ALA A N 1
ATOM 2197 C CA . ALA A 1 284 ? -15.253 -19.779 2.266 1.00 94.44 284 ALA A CA 1
ATOM 2198 C C . ALA A 1 284 ? -16.438 -20.467 1.570 1.00 94.44 284 ALA A C 1
ATOM 2200 O O . ALA A 1 284 ? -16.631 -21.664 1.754 1.00 94.44 284 ALA A O 1
ATOM 2201 N N . THR A 1 285 ? -17.189 -19.758 0.716 1.00 93.75 285 THR A N 1
ATOM 2202 C CA . THR A 1 285 ? -18.238 -20.394 -0.107 1.00 93.75 285 THR A CA 1
ATOM 2203 C C . THR A 1 285 ? -17.673 -21.320 -1.185 1.00 93.75 285 THR A C 1
ATOM 2205 O O . THR A 1 285 ? -18.321 -22.294 -1.562 1.00 93.75 285 THR A O 1
ATOM 2208 N N . LEU A 1 286 ? -16.461 -21.035 -1.671 1.00 93.06 286 LEU A N 1
ATOM 2209 C CA . LEU A 1 286 ? -15.777 -21.827 -2.695 1.00 93.06 286 LEU A CA 1
ATOM 2210 C C . LEU A 1 286 ? -14.977 -22.983 -2.086 1.00 93.06 286 LEU A C 1
ATOM 2212 O O . LEU A 1 286 ? -14.814 -24.023 -2.721 1.00 93.06 286 LEU A O 1
ATOM 2216 N N . VAL A 1 287 ? -14.463 -22.796 -0.868 1.00 90.94 287 VAL A N 1
ATOM 2217 C CA . VAL A 1 287 ? -13.632 -23.771 -0.152 1.00 90.94 287 VAL A CA 1
ATOM 2218 C C . VAL A 1 287 ? -14.152 -23.943 1.285 1.00 90.94 287 VAL A C 1
ATOM 2220 O O . VAL A 1 287 ? -13.510 -23.478 2.231 1.00 90.94 287 VAL A O 1
ATOM 2223 N N . PRO A 1 288 ? -15.313 -24.602 1.465 1.00 91.00 288 PRO A N 1
ATOM 2224 C CA . PRO A 1 288 ? -15.974 -24.702 2.768 1.00 91.00 288 PRO A CA 1
ATOM 2225 C C . PRO A 1 288 ? -15.218 -25.584 3.774 1.00 91.00 288 PRO A C 1
ATOM 2227 O O . PRO A 1 288 ? -15.295 -25.355 4.974 1.00 91.00 288 PRO A O 1
ATOM 2230 N N . ASP A 1 289 ? -14.424 -26.551 3.312 1.00 93.69 289 ASP A N 1
ATOM 2231 C CA . ASP A 1 289 ? -13.781 -27.549 4.183 1.00 93.69 289 ASP A CA 1
ATOM 2232 C C . ASP A 1 289 ? -12.355 -27.155 4.611 1.00 93.69 289 ASP A C 1
ATOM 2234 O O . ASP A 1 289 ? -11.465 -27.993 4.778 1.00 93.69 289 ASP A O 1
ATOM 2238 N N . SER A 1 290 ? -12.100 -25.854 4.773 1.00 95.50 290 SER A N 1
ATOM 2239 C CA . SER A 1 290 ? -10.782 -25.338 5.151 1.00 95.50 290 SER A CA 1
ATOM 2240 C C . SER A 1 290 ? -10.753 -24.832 6.591 1.00 95.50 290 SER A C 1
ATOM 2242 O O . SER A 1 290 ? -11.204 -23.726 6.898 1.00 95.50 290 SER A O 1
ATOM 2244 N N . ALA A 1 291 ? -10.123 -25.608 7.479 1.00 94.88 291 ALA A N 1
ATOM 2245 C CA . ALA A 1 291 ? -9.931 -25.231 8.881 1.00 94.88 291 ALA A CA 1
ATOM 2246 C C . ALA A 1 291 ? -9.211 -23.878 9.038 1.00 94.88 291 ALA A C 1
ATOM 2248 O O . ALA A 1 291 ? -9.544 -23.097 9.929 1.00 94.88 291 ALA A O 1
ATOM 2249 N N . THR A 1 292 ? -8.247 -23.574 8.163 1.00 94.75 292 THR A N 1
ATOM 2250 C CA . THR A 1 292 ? -7.513 -22.299 8.174 1.00 94.75 292 THR A CA 1
ATOM 2251 C C . THR A 1 292 ? -8.417 -21.121 7.821 1.00 94.75 292 THR A C 1
ATOM 2253 O O . THR A 1 292 ? -8.334 -20.084 8.472 1.00 94.75 292 THR A O 1
ATOM 2256 N N . ILE A 1 293 ? -9.302 -21.272 6.828 1.00 95.81 293 ILE A N 1
ATOM 2257 C CA . ILE A 1 293 ? -10.249 -20.210 6.454 1.00 95.81 293 ILE A CA 1
ATOM 2258 C C . ILE A 1 293 ? -11.205 -19.933 7.614 1.00 95.81 293 ILE A C 1
ATOM 2260 O O . ILE A 1 293 ? -11.414 -18.775 7.959 1.00 95.81 293 ILE A O 1
ATOM 2264 N N . HIS A 1 294 ? -11.714 -20.974 8.275 1.00 96.94 294 HIS A N 1
ATOM 2265 C CA . HIS A 1 294 ? -12.570 -20.806 9.448 1.00 96.94 294 HIS A CA 1
ATOM 2266 C C . HIS A 1 294 ? -11.849 -20.170 10.643 1.00 96.94 294 HIS A C 1
ATOM 2268 O O . HIS A 1 294 ? -12.425 -19.315 11.308 1.00 96.94 294 HIS A O 1
ATOM 2274 N N . LEU A 1 295 ? -10.573 -20.492 10.881 1.00 96.81 295 LEU A N 1
ATOM 2275 C CA . LEU A 1 295 ? -9.781 -19.795 11.901 1.00 96.81 295 LEU A CA 1
ATOM 2276 C C . LEU A 1 295 ? -9.680 -18.293 11.588 1.00 96.81 295 LEU A C 1
ATOM 2278 O O . LEU A 1 295 ? -9.938 -17.459 12.451 1.00 96.81 295 LEU A O 1
ATOM 2282 N N . LEU A 1 296 ? -9.320 -17.951 10.348 1.00 96.44 296 LEU A N 1
ATOM 2283 C CA . LEU A 1 296 ? -9.151 -16.561 9.926 1.00 96.44 296 LEU A CA 1
ATOM 2284 C C . LEU A 1 296 ? -10.479 -15.789 9.921 1.00 96.44 296 LEU A C 1
ATOM 2286 O O . LEU A 1 296 ? -10.503 -14.637 10.345 1.00 96.44 296 LEU A O 1
ATOM 2290 N N . LEU A 1 297 ? -11.587 -16.411 9.504 1.00 96.81 297 LEU A N 1
ATOM 2291 C CA . LEU A 1 297 ? -12.920 -15.811 9.605 1.00 96.81 297 LEU A CA 1
ATOM 2292 C C . LEU A 1 297 ? -13.295 -15.537 11.057 1.00 96.81 297 LEU A C 1
ATOM 2294 O O . LEU A 1 297 ? -13.821 -14.467 11.342 1.00 96.81 297 LEU A O 1
ATOM 2298 N N . GLY A 1 298 ? -12.989 -16.460 11.972 1.00 96.38 298 GLY A N 1
ATOM 2299 C CA . GLY A 1 298 ? -13.224 -16.251 13.396 1.00 96.38 298 GLY A CA 1
ATOM 2300 C C . GLY A 1 298 ? -12.470 -15.034 13.938 1.00 96.38 298 GLY A C 1
ATOM 2301 O O . GLY A 1 298 ? -13.075 -14.178 14.580 1.00 96.38 298 GLY A O 1
ATOM 2302 N N . ASN A 1 299 ? -11.185 -14.896 13.588 1.00 95.81 299 ASN A N 1
ATOM 2303 C CA . ASN A 1 299 ? -10.374 -13.740 13.985 1.00 95.81 299 ASN A CA 1
ATOM 2304 C C . ASN A 1 299 ? -10.962 -12.427 13.457 1.00 95.81 299 ASN A C 1
ATOM 2306 O O . ASN A 1 299 ? -11.069 -11.449 14.194 1.00 95.81 299 ASN A O 1
ATOM 2310 N N . LEU A 1 300 ? -11.354 -12.401 12.181 1.00 95.25 300 LEU A N 1
ATOM 2311 C CA . LEU A 1 300 ? -11.909 -11.202 11.562 1.00 95.25 300 LEU A CA 1
ATOM 2312 C C . LEU A 1 300 ? -13.287 -10.838 12.121 1.00 95.25 300 LEU A C 1
ATOM 2314 O O . LEU A 1 300 ? -13.549 -9.661 12.343 1.00 95.25 300 LEU A O 1
ATOM 2318 N N . GLN A 1 301 ? -14.146 -11.821 12.399 1.00 95.19 301 GLN A N 1
ATOM 2319 C CA . GLN A 1 301 ? -15.437 -11.588 13.054 1.00 95.19 301 GLN A CA 1
ATOM 2320 C C . GLN A 1 301 ? -15.253 -11.058 14.478 1.00 95.19 301 GLN A C 1
ATOM 2322 O O . GLN A 1 301 ? -15.968 -10.149 14.888 1.00 95.19 301 GLN A O 1
ATOM 2327 N N . GLN A 1 302 ? -14.252 -11.555 15.212 1.00 93.25 302 GLN A N 1
ATOM 2328 C CA . GLN A 1 302 ? -13.901 -11.019 16.525 1.00 93.25 302 GLN A CA 1
ATOM 2329 C C . GLN A 1 302 ? -13.463 -9.553 16.431 1.00 93.25 302 GLN A C 1
ATOM 2331 O O . GLN A 1 302 ? -13.963 -8.732 17.193 1.00 93.25 302 GLN A O 1
ATOM 2336 N N . GLN A 1 303 ? -12.578 -9.210 15.485 1.00 92.62 303 GLN A N 1
ATOM 2337 C CA . GLN A 1 303 ? -12.148 -7.823 15.241 1.00 92.62 303 GLN A CA 1
ATOM 2338 C C . GLN A 1 303 ? -13.309 -6.901 14.845 1.00 92.62 303 GLN A C 1
ATOM 2340 O O . GLN A 1 303 ? -13.280 -5.701 15.114 1.00 92.62 303 GLN A O 1
ATOM 2345 N N . ASP A 1 304 ? -14.326 -7.465 14.203 1.00 91.75 304 ASP A N 1
ATOM 2346 C CA . ASP A 1 304 ? -15.553 -6.795 13.787 1.00 91.75 304 ASP A CA 1
ATOM 2347 C C . ASP A 1 304 ? -16.621 -6.722 14.894 1.00 91.75 304 ASP A C 1
ATOM 2349 O O . ASP A 1 304 ? -17.683 -6.136 14.695 1.00 91.75 304 ASP A O 1
ATOM 2353 N N . GLY A 1 305 ? -16.328 -7.277 16.074 1.00 90.56 305 GLY A N 1
ATOM 2354 C CA . GLY A 1 305 ? -17.200 -7.277 17.248 1.00 90.56 305 GLY A CA 1
ATOM 2355 C C . GLY A 1 305 ? -18.282 -8.357 17.249 1.00 90.56 305 GLY A C 1
ATOM 2356 O O . GLY A 1 305 ? -19.105 -8.410 18.161 1.00 90.56 305 GLY A O 1
ATOM 2357 N N . ASN A 1 306 ? -18.280 -9.253 16.263 1.00 91.12 306 ASN A N 1
ATOM 2358 C CA . ASN A 1 306 ? -19.254 -10.328 16.124 1.00 91.12 306 ASN A CA 1
ATOM 2359 C C . ASN A 1 306 ? -18.751 -11.626 16.780 1.00 91.12 306 ASN A C 1
ATOM 2361 O O . ASN A 1 306 ? -18.391 -12.603 16.119 1.00 91.12 306 ASN A O 1
ATOM 2365 N N . GLU A 1 307 ? -18.713 -11.630 18.113 1.00 90.88 307 GLU A N 1
ATOM 2366 C CA . GLU A 1 307 ? -18.268 -12.784 18.908 1.00 90.88 307 GLU A CA 1
ATOM 2367 C C . GLU A 1 307 ? -19.065 -14.082 18.653 1.00 90.88 307 GLU A C 1
ATOM 2369 O O . GLU A 1 307 ? -18.439 -15.146 18.616 1.00 90.88 307 GLU A O 1
ATOM 2374 N N . PRO A 1 308 ? -20.402 -14.060 18.449 1.00 92.62 308 PRO A N 1
ATOM 2375 C CA . PRO A 1 308 ? -21.157 -15.275 18.143 1.00 92.62 308 PRO A CA 1
ATOM 2376 C C . PRO A 1 308 ? -20.684 -15.971 16.862 1.00 92.62 308 PRO A C 1
ATOM 2378 O O . PRO A 1 308 ? -20.439 -17.183 16.881 1.00 92.62 308 PRO A O 1
ATOM 2381 N N . ASP A 1 309 ? -20.500 -15.215 15.777 1.00 93.94 309 ASP A N 1
ATOM 2382 C CA . ASP A 1 309 ? -20.005 -15.766 14.511 1.00 93.94 309 ASP A CA 1
ATOM 2383 C C . ASP A 1 309 ? -18.530 -16.165 14.620 1.00 93.94 309 ASP A C 1
ATOM 2385 O O . ASP A 1 309 ? -18.121 -17.191 14.068 1.00 93.94 309 ASP A O 1
ATOM 2389 N N . ALA A 1 310 ? -17.734 -15.413 15.391 1.00 95.56 310 ALA A N 1
ATOM 2390 C CA . ALA A 1 310 ? -16.352 -15.778 15.677 1.00 95.56 310 ALA A CA 1
ATOM 2391 C C . ALA A 1 310 ? -16.262 -17.155 16.351 1.00 95.56 310 ALA A C 1
ATOM 2393 O O . ALA A 1 310 ? -15.541 -18.040 15.883 1.00 95.56 310 ALA A O 1
ATOM 2394 N N . ALA A 1 311 ? -17.058 -17.375 17.402 1.00 96.50 311 ALA A N 1
ATOM 2395 C CA . ALA A 1 311 ? -17.114 -18.643 18.118 1.00 96.50 311 ALA A CA 1
ATOM 2396 C C . ALA A 1 311 ? -17.590 -19.799 17.224 1.00 96.50 311 ALA A C 1
ATOM 2398 O O . ALA A 1 311 ? -17.058 -20.908 17.320 1.00 96.50 311 ALA A O 1
ATOM 2399 N N . ALA A 1 312 ? -18.575 -19.559 16.351 1.00 96.56 312 ALA A N 1
ATOM 2400 C CA . ALA A 1 312 ? -19.051 -20.560 15.399 1.00 96.56 312 ALA A CA 1
ATOM 2401 C C . ALA A 1 312 ? -17.937 -20.996 14.434 1.00 96.56 312 ALA A C 1
ATOM 2403 O O . ALA A 1 312 ? -17.691 -22.192 14.270 1.00 96.56 312 ALA A O 1
ATOM 2404 N N . HIS A 1 313 ? -17.203 -20.041 13.862 1.00 97.12 313 HIS A N 1
ATOM 2405 C CA . HIS A 1 313 ? -16.098 -20.347 12.960 1.00 97.12 313 HIS A CA 1
ATOM 2406 C C . HIS A 1 313 ? -14.906 -21.002 13.666 1.00 97.12 313 HIS A C 1
ATOM 2408 O O . HIS A 1 313 ? -14.320 -21.933 13.115 1.00 97.12 313 HIS A O 1
ATOM 2414 N N . TYR A 1 314 ? -14.573 -20.611 14.900 1.00 97.62 314 TYR A N 1
ATOM 2415 C CA . TYR A 1 314 ? -13.540 -21.315 15.664 1.00 97.62 314 TYR A CA 1
ATOM 2416 C C . TYR A 1 314 ? -13.914 -22.778 15.921 1.00 97.62 314 TYR A C 1
ATOM 2418 O O . TYR A 1 314 ? -13.076 -23.656 15.724 1.00 97.62 314 TYR A O 1
ATOM 2426 N N . ARG A 1 315 ? -15.174 -23.071 16.274 1.00 97.38 315 ARG A N 1
ATOM 2427 C CA . ARG A 1 315 ? -15.648 -24.458 16.430 1.00 97.38 315 ARG A CA 1
ATOM 2428 C C . ARG A 1 315 ? -15.552 -25.244 15.126 1.00 97.38 315 ARG A C 1
ATOM 2430 O O . ARG A 1 315 ? -15.009 -26.341 15.133 1.00 97.38 315 ARG A O 1
ATOM 2437 N N . GLN A 1 316 ? -15.978 -24.661 14.007 1.00 96.31 316 GLN A N 1
ATOM 2438 C CA . GLN A 1 316 ? -15.875 -25.312 12.700 1.00 96.31 316 GLN A CA 1
ATOM 2439 C C . GLN A 1 316 ? -14.414 -25.574 12.293 1.00 96.31 316 GLN A C 1
ATOM 2441 O O . GLN A 1 316 ? -14.097 -26.623 11.738 1.00 96.31 316 GLN A O 1
ATOM 2446 N N . SER A 1 317 ? -13.497 -24.655 12.618 1.00 97.19 317 SER A N 1
ATOM 2447 C CA . SER A 1 317 ? -12.059 -24.862 12.427 1.00 97.19 317 SER A CA 1
ATOM 2448 C C . SER A 1 317 ? -11.560 -26.083 13.209 1.00 97.19 317 SER A C 1
ATOM 2450 O O . SER A 1 317 ? -10.899 -26.928 12.609 1.00 97.19 317 SER A O 1
ATOM 2452 N N . ILE A 1 318 ? -11.940 -26.202 14.491 1.00 97.31 318 ILE A N 1
ATOM 2453 C CA . ILE A 1 318 ? -11.599 -27.320 15.395 1.00 97.31 318 ILE A CA 1
ATOM 2454 C C . ILE A 1 318 ? -12.173 -28.655 14.896 1.00 97.31 318 ILE A C 1
ATOM 2456 O O . ILE A 1 318 ? -11.496 -29.679 14.954 1.00 97.31 318 ILE A O 1
ATOM 2460 N N . GLU A 1 319 ? -13.413 -28.654 14.403 1.00 96.38 319 GLU A N 1
ATOM 2461 C CA . GLU A 1 319 ? -14.075 -29.850 13.869 1.00 96.38 319 GLU A CA 1
ATOM 2462 C C . GLU A 1 319 ? -13.394 -30.368 12.597 1.00 96.38 319 GLU A C 1
ATOM 2464 O O . GLU A 1 319 ? -13.209 -31.574 12.439 1.00 96.38 319 GLU A O 1
ATOM 2469 N N . LEU A 1 320 ? -12.985 -29.463 11.702 1.00 96.00 320 LEU A N 1
ATOM 2470 C CA . LEU A 1 320 ? -12.284 -29.822 10.468 1.00 96.00 320 LEU A CA 1
ATOM 2471 C C . LEU A 1 320 ? -10.858 -30.315 10.741 1.00 96.00 320 LEU A C 1
ATOM 2473 O O . LEU A 1 320 ? -10.389 -31.253 10.092 1.00 96.00 320 LEU A O 1
ATOM 2477 N N . ARG A 1 321 ? -10.147 -29.674 11.678 1.00 94.50 321 ARG A N 1
ATOM 2478 C CA . ARG A 1 321 ? -8.837 -30.102 12.183 1.00 94.50 321 ARG A CA 1
ATOM 2479 C C . ARG A 1 321 ? -8.638 -29.604 13.601 1.00 94.50 32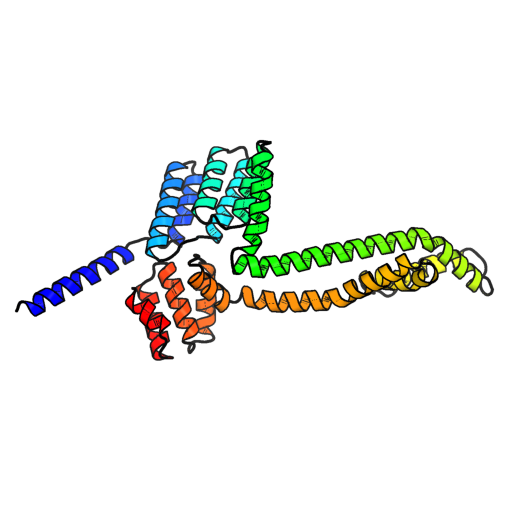1 ARG A C 1
ATOM 2481 O O . ARG A 1 321 ? -8.947 -28.457 13.886 1.00 94.50 321 ARG A O 1
ATOM 2488 N N . ASP A 1 322 ? -7.978 -30.403 14.434 1.00 90.94 322 ASP A N 1
ATOM 2489 C CA . ASP A 1 322 ? -7.586 -29.991 15.784 1.00 90.94 322 ASP A CA 1
ATOM 2490 C C . ASP A 1 322 ? -6.587 -28.814 15.745 1.00 90.94 322 ASP A C 1
ATOM 2492 O O . ASP A 1 322 ? -5.366 -28.979 15.687 1.00 90.94 322 ASP A O 1
ATOM 2496 N N . ASN A 1 323 ? -7.130 -27.599 15.663 1.00 90.19 323 ASN A N 1
ATOM 2497 C CA . ASN A 1 323 ? -6.403 -26.364 15.429 1.00 90.19 323 ASN A CA 1
ATOM 2498 C C . ASN A 1 323 ? -6.182 -25.656 16.763 1.00 90.19 323 ASN A C 1
ATOM 2500 O O . ASN A 1 323 ? -7.087 -25.023 17.309 1.00 90.19 323 ASN A O 1
ATOM 2504 N N . ALA A 1 324 ? -4.954 -25.730 17.274 1.00 92.19 324 ALA A N 1
ATOM 2505 C CA . ALA A 1 324 ? -4.582 -25.113 18.545 1.00 92.19 324 ALA A CA 1
ATOM 2506 C C . ALA A 1 324 ? -4.899 -23.606 18.600 1.00 92.19 324 ALA A C 1
ATOM 2508 O O . ALA A 1 324 ? -5.331 -23.113 19.640 1.00 92.19 324 ALA A O 1
ATOM 2509 N N . GLY A 1 325 ? -4.741 -22.880 17.485 1.00 92.06 325 GLY A N 1
ATOM 2510 C CA . GLY A 1 325 ? -5.068 -21.454 17.417 1.00 92.06 325 GLY A CA 1
ATOM 2511 C C . GLY A 1 325 ? -6.560 -21.187 17.618 1.00 92.06 325 GLY A C 1
ATOM 2512 O O . GLY A 1 325 ? -6.927 -20.267 18.343 1.00 92.06 325 GLY A O 1
ATOM 2513 N N . ALA A 1 326 ? -7.421 -22.037 17.052 1.00 94.25 326 ALA A N 1
ATOM 2514 C CA . ALA A 1 326 ? -8.868 -21.918 17.213 1.00 94.25 326 ALA A CA 1
ATOM 2515 C C . ALA A 1 326 ? -9.313 -22.220 18.653 1.00 94.25 326 ALA A C 1
ATOM 2517 O O . ALA A 1 326 ? -10.174 -21.517 19.174 1.00 94.25 326 ALA A O 1
ATOM 2518 N N . HIS A 1 327 ? -8.698 -23.200 19.328 1.00 94.19 327 HIS A N 1
ATOM 2519 C CA . HIS A 1 327 ? -8.956 -23.466 20.753 1.00 94.19 327 HIS A CA 1
ATOM 2520 C C . HIS A 1 327 ? -8.576 -22.281 21.641 1.00 94.19 327 HIS A C 1
ATOM 2522 O O . HIS A 1 327 ? -9.355 -21.886 22.507 1.00 94.19 327 HIS A O 1
ATOM 2528 N N . VAL A 1 328 ? -7.393 -21.701 21.415 1.00 94.38 328 VAL A N 1
ATOM 2529 C CA . VAL A 1 328 ? -6.925 -20.526 22.165 1.00 94.38 328 VAL A CA 1
ATOM 2530 C C . VAL A 1 328 ? -7.867 -19.346 21.952 1.00 94.38 328 VAL A C 1
ATOM 2532 O O . VAL A 1 328 ? -8.284 -18.719 22.922 1.00 94.38 328 VAL A O 1
ATOM 2535 N N . ASN A 1 329 ? -8.242 -19.061 20.705 1.00 93.38 329 ASN A N 1
ATOM 2536 C CA . ASN A 1 329 ? -9.093 -17.915 20.407 1.00 93.38 329 ASN A CA 1
ATOM 2537 C C . ASN A 1 329 ? -10.522 -18.108 20.919 1.00 93.38 329 ASN A C 1
ATOM 2539 O O . ASN A 1 329 ? -11.077 -17.177 21.492 1.00 93.38 329 ASN A O 1
ATOM 2543 N N . LEU A 1 330 ? -11.082 -19.317 20.817 1.00 94.12 330 LEU A N 1
ATOM 2544 C CA . LEU A 1 330 ? -12.381 -19.640 21.409 1.00 94.12 330 LEU A CA 1
ATOM 2545 C C . LEU A 1 330 ? -12.372 -19.515 22.939 1.00 94.12 330 LEU A C 1
ATOM 2547 O O . LEU A 1 330 ? -13.383 -19.129 23.510 1.00 94.12 330 LEU A O 1
ATOM 2551 N N . GLY A 1 331 ? -11.255 -19.833 23.600 1.00 92.19 331 GLY A N 1
ATOM 2552 C CA . GLY A 1 331 ? -11.099 -19.649 25.046 1.00 92.19 331 GLY A CA 1
ATOM 2553 C C . GLY A 1 331 ? -10.895 -18.194 25.484 1.00 92.19 331 GLY A C 1
ATOM 2554 O O . GLY A 1 331 ? -11.081 -17.894 26.661 1.00 92.19 331 GLY A O 1
ATOM 2555 N N . ASN A 1 332 ? -10.502 -17.309 24.561 1.00 88.38 332 ASN A N 1
ATOM 2556 C CA . ASN A 1 332 ? -10.304 -15.876 24.804 1.00 88.38 332 ASN A CA 1
ATOM 2557 C C . ASN A 1 332 ? -11.564 -15.026 24.546 1.00 88.38 332 ASN A C 1
ATOM 2559 O O . ASN A 1 332 ? -11.560 -13.840 24.891 1.00 88.38 332 ASN A O 1
ATOM 2563 N N . LEU A 1 333 ? -12.587 -15.599 23.899 1.00 85.94 333 LEU A N 1
ATOM 2564 C CA . LEU A 1 333 ? -13.929 -15.017 23.788 1.00 85.94 333 LEU A CA 1
ATOM 2565 C C . LEU A 1 333 ? -14.674 -15.175 25.120 1.00 85.94 333 LEU A C 1
ATOM 2567 O O . LEU A 1 333 ? -15.201 -14.154 25.609 1.00 85.94 333 LEU A O 1
#